Protein AF-U7QUJ4-F1 (afdb_monomer)

Mean predicted aligned error: 11.02 Å

Solvent-accessible surface area (backbone atoms only — not comparable to full-atom values): 14788 Å² total; per-residue (Å²): 94,52,35,84,33,35,42,65,56,39,59,76,45,66,86,58,93,42,78,38,66,44,46,57,60,35,59,54,56,61,32,62,53,84,36,44,67,87,41,72,64,38,70,74,34,48,72,62,36,55,54,44,52,60,44,52,38,59,47,95,48,72,67,54,54,54,48,53,60,74,56,66,56,82,55,20,32,36,79,68,55,48,66,30,36,39,39,70,45,58,57,42,63,70,65,63,57,75,74,48,97,67,53,73,70,53,48,56,53,43,53,59,39,53,68,32,47,34,76,40,58,40,51,63,74,78,43,83,91,52,32,62,39,46,54,50,26,50,50,23,52,48,55,52,58,68,71,47,50,73,69,52,41,47,70,59,55,24,84,40,42,76,47,91,80,50,77,68,77,31,73,77,55,60,41,63,66,62,54,50,50,51,53,52,53,52,49,27,36,57,64,38,72,88,53,90,39,76,60,60,49,36,48,50,53,34,50,54,50,45,60,76,46,40,93,81,37,58,65,38,54,50,55,23,51,51,31,52,55,54,51,32,64,52,55,55,64,68,48,56,69,39,62,74,36,73,69,36,41,59,61,49,46,49,45,60,68,76,50,80,75,87,127

Structure (mmCIF, N/CA/C/O backbone):
data_AF-U7QUJ4-F1
#
_entry.id   AF-U7QUJ4-F1
#
loop_
_atom_site.group_PDB
_atom_site.id
_atom_site.type_symbol
_atom_site.label_atom_id
_atom_site.label_alt_id
_atom_site.label_comp_id
_atom_site.label_asym_id
_atom_site.label_entity_id
_atom_site.label_seq_id
_atom_site.pdbx_PDB_ins_code
_atom_site.Cartn_x
_atom_site.Cartn_y
_atom_site.Cartn_z
_atom_site.occupancy
_atom_site.B_iso_or_equiv
_atom_site.auth_seq_id
_atom_site.auth_comp_id
_atom_site.auth_asym_id
_atom_site.auth_atom_id
_atom_site.pdbx_PDB_model_num
ATOM 1 N N . MET A 1 1 ? 0.009 3.008 12.648 1.00 74.81 1 MET A N 1
ATOM 2 C CA . MET A 1 1 ? -0.427 2.847 14.056 1.00 74.81 1 MET A CA 1
ATOM 3 C C . MET A 1 1 ? 0.208 1.582 14.621 1.00 74.81 1 MET A C 1
ATOM 5 O O . MET A 1 1 ? 0.229 0.611 13.872 1.00 74.81 1 MET A O 1
ATOM 9 N N . PRO A 1 2 ? 0.735 1.586 15.861 1.00 80.50 2 PRO A N 1
ATOM 10 C CA . PRO A 1 2 ? 1.214 0.370 16.523 1.00 80.50 2 PRO A CA 1
ATOM 11 C C . PRO A 1 2 ? 0.063 -0.593 16.851 1.00 80.50 2 PRO A C 1
ATOM 13 O O . PRO A 1 2 ? -1.104 -0.194 16.858 1.00 80.50 2 PRO A O 1
ATOM 16 N N . ARG A 1 3 ? 0.373 -1.861 17.131 1.00 79.44 3 ARG A N 1
ATOM 17 C CA . ARG A 1 3 ? -0.609 -2.801 17.690 1.00 79.44 3 ARG A CA 1
ATOM 18 C C . ARG A 1 3 ? -1.021 -2.311 19.082 1.00 79.44 3 ARG A C 1
ATOM 20 O O . ARG A 1 3 ? -0.210 -1.817 19.854 1.00 79.44 3 ARG A O 1
ATOM 27 N N . THR A 1 4 ? -2.299 -2.397 19.403 1.00 85.19 4 THR A N 1
ATOM 28 C CA . THR A 1 4 ? -2.817 -1.925 20.706 1.00 85.19 4 THR A CA 1
ATOM 29 C C . THR A 1 4 ? -3.883 -2.848 21.272 1.00 85.19 4 THR A C 1
ATOM 31 O O . THR A 1 4 ? -4.375 -2.615 22.368 1.00 85.19 4 THR A O 1
ATOM 34 N N . LEU A 1 5 ? -4.244 -3.889 20.524 1.00 85.75 5 LEU A N 1
ATOM 35 C CA . LEU A 1 5 ? -5.375 -4.751 20.814 1.00 85.75 5 LEU A CA 1
ATOM 36 C C . LEU A 1 5 ? -4.874 -6.175 20.934 1.00 85.75 5 LEU A C 1
ATOM 38 O O . LEU A 1 5 ? -4.102 -6.620 20.086 1.00 85.75 5 LEU A O 1
ATOM 42 N N . THR A 1 6 ? -5.330 -6.892 21.948 1.00 85.88 6 THR A N 1
ATOM 43 C CA . THR A 1 6 ? -5.131 -8.335 22.029 1.00 85.88 6 THR A CA 1
ATOM 44 C C . THR A 1 6 ? -6.118 -9.062 21.112 1.00 85.88 6 THR A C 1
ATOM 46 O O . THR A 1 6 ? -7.039 -8.463 20.544 1.00 85.88 6 THR A O 1
ATOM 49 N N . ARG A 1 7 ? -5.936 -10.373 20.941 1.00 80.75 7 ARG A N 1
ATOM 50 C CA . ARG A 1 7 ? -6.818 -11.205 20.114 1.00 80.75 7 ARG A CA 1
ATOM 51 C C . ARG A 1 7 ? -8.290 -11.089 20.517 1.00 80.75 7 ARG A C 1
ATOM 53 O O . ARG A 1 7 ? -9.118 -10.908 19.625 1.00 80.75 7 ARG A O 1
ATOM 60 N N . SER A 1 8 ? -8.610 -11.175 21.808 1.00 87.50 8 SER A N 1
ATOM 61 C CA . SER A 1 8 ? -9.989 -11.031 22.295 1.00 87.50 8 SER A CA 1
ATOM 62 C C . SER A 1 8 ? -10.576 -9.656 21.955 1.00 87.50 8 SER A C 1
ATOM 64 O O . SER A 1 8 ? -11.659 -9.577 21.378 1.00 87.50 8 SER A O 1
ATOM 66 N N . ALA A 1 9 ? -9.817 -8.577 22.165 1.00 89.50 9 ALA A N 1
ATOM 67 C CA . ALA A 1 9 ? -10.244 -7.224 21.815 1.00 89.50 9 ALA A CA 1
ATOM 68 C C . ALA A 1 9 ? -10.508 -7.063 20.306 1.00 89.50 9 ALA A C 1
ATOM 70 O O . ALA A 1 9 ? -11.490 -6.446 19.901 1.00 89.50 9 ALA A O 1
ATOM 71 N N . VAL A 1 10 ? -9.674 -7.655 19.442 1.00 84.69 10 VAL A N 1
ATOM 72 C CA . VAL A 1 10 ? -9.930 -7.662 17.990 1.00 84.69 10 VAL A CA 1
ATOM 73 C C . VAL A 1 10 ? -11.227 -8.404 17.648 1.00 84.69 10 VAL A C 1
ATOM 75 O O . VAL A 1 10 ? -11.955 -7.964 16.759 1.00 84.69 10 VAL A O 1
ATOM 78 N N . GLN A 1 11 ? -11.540 -9.504 18.340 1.00 84.69 11 GLN A N 1
ATOM 79 C CA . GLN A 1 11 ? -12.782 -10.256 18.123 1.00 84.69 11 GLN A CA 1
ATOM 80 C C . GLN A 1 11 ? -14.020 -9.444 18.517 1.00 84.69 11 GLN A C 1
ATOM 82 O O . GLN A 1 11 ? -14.994 -9.423 17.761 1.00 84.69 11 GLN A O 1
ATOM 87 N N . GLU A 1 12 ? -13.972 -8.731 19.642 1.00 93.00 12 GLU A N 1
ATOM 88 C CA . GLU A 1 12 ? -15.059 -7.845 20.080 1.00 93.00 12 GLU A CA 1
ATOM 89 C C . GLU A 1 12 ? -15.331 -6.715 19.076 1.00 93.00 12 GLU A C 1
ATOM 91 O O . GLU A 1 12 ? -16.478 -6.321 18.863 1.00 93.00 12 GLU A O 1
ATOM 96 N N . LEU A 1 13 ? -14.287 -6.237 18.395 1.00 88.25 13 LEU A N 1
ATOM 97 C CA . LEU A 1 13 ? -14.383 -5.164 17.405 1.00 88.25 13 LEU A CA 1
ATOM 98 C C . LEU A 1 13 ? -14.723 -5.656 15.990 1.00 88.25 13 LEU A C 1
ATOM 100 O O . LEU A 1 13 ? -14.887 -4.829 15.101 1.00 88.25 13 LEU A O 1
ATOM 104 N N . SER A 1 14 ? -14.891 -6.965 15.770 1.00 83.31 14 SER A N 1
ATOM 105 C CA . SER A 1 14 ? -15.050 -7.570 14.431 1.00 83.31 14 SER A CA 1
ATOM 106 C C . SER A 1 14 ? -16.204 -7.015 13.584 1.00 83.31 14 SER A C 1
ATOM 108 O O . SER A 1 14 ? -16.167 -7.113 12.358 1.00 83.31 14 SER A O 1
ATOM 110 N N . SER A 1 15 ? -17.218 -6.418 14.215 1.00 88.44 15 SER A N 1
ATOM 111 C CA . SER A 1 15 ? -18.343 -5.769 13.527 1.00 88.44 15 SER A CA 1
ATOM 112 C C . SER A 1 15 ? -18.041 -4.345 13.037 1.00 88.44 15 SER A C 1
ATOM 114 O O . SER A 1 15 ? -18.794 -3.799 12.230 1.00 88.44 15 SER A O 1
ATOM 116 N N . ILE A 1 16 ? -16.952 -3.730 13.504 1.00 87.94 16 ILE A N 1
ATOM 117 C CA . ILE A 1 16 ? -16.582 -2.355 13.175 1.00 87.94 16 ILE A CA 1
ATOM 118 C C . ILE A 1 16 ? -15.760 -2.343 11.889 1.00 87.94 16 ILE A C 1
ATOM 120 O O . ILE A 1 16 ? -14.660 -2.889 11.814 1.00 87.94 16 ILE A O 1
ATOM 124 N N . ILE A 1 17 ? -16.255 -1.630 10.879 1.00 82.81 17 ILE A N 1
ATOM 125 C CA . ILE A 1 17 ? -15.485 -1.373 9.664 1.00 82.81 17 ILE A CA 1
ATOM 126 C C . ILE A 1 17 ? -14.390 -0.361 9.998 1.00 82.81 17 ILE A C 1
ATOM 128 O O . ILE A 1 17 ? -14.653 0.815 10.241 1.00 82.81 17 ILE A O 1
ATOM 132 N N . HIS A 1 18 ? -13.148 -0.830 9.999 1.00 82.19 18 HIS A N 1
ATOM 133 C CA . HIS A 1 18 ? -11.972 -0.015 10.262 1.00 82.19 18 HIS A CA 1
ATOM 134 C C . HIS A 1 18 ? -10.952 -0.212 9.143 1.00 82.19 18 HIS A C 1
ATOM 136 O O . HIS A 1 18 ? -10.632 -1.346 8.785 1.00 82.19 18 HIS A O 1
ATOM 142 N N . TYR A 1 19 ? -10.422 0.891 8.622 1.00 82.19 19 TYR A N 1
ATOM 143 C CA . TYR A 1 19 ? -9.294 0.901 7.698 1.00 82.19 19 TYR A CA 1
ATOM 144 C C . TYR A 1 19 ? -8.102 1.551 8.392 1.00 82.19 19 TYR A C 1
ATOM 146 O O . TYR A 1 19 ? -8.197 2.672 8.888 1.00 82.19 19 TYR A O 1
ATOM 154 N N . ARG A 1 20 ? -6.974 0.843 8.427 1.00 82.12 20 ARG A N 1
ATOM 155 C CA . ARG A 1 20 ? -5.730 1.315 9.035 1.00 82.12 20 ARG A CA 1
ATOM 156 C C . ARG A 1 20 ? -4.701 1.607 7.958 1.00 82.12 20 ARG A C 1
ATOM 158 O O . ARG A 1 20 ? -4.439 0.771 7.096 1.00 82.12 20 ARG A O 1
ATOM 165 N N . HIS A 1 21 ? -4.082 2.776 8.034 1.00 83.56 21 HIS A N 1
ATOM 166 C CA . HIS A 1 21 ? -3.082 3.178 7.056 1.00 83.56 21 HIS A CA 1
ATOM 167 C C . HIS A 1 21 ? -1.678 2.736 7.491 1.00 83.56 21 HIS A C 1
ATOM 169 O O . HIS A 1 21 ? -1.306 2.831 8.667 1.00 83.56 21 HIS A O 1
ATOM 175 N N . VAL A 1 22 ? -0.900 2.254 6.527 1.00 78.75 22 VAL A N 1
ATOM 176 C CA . VAL A 1 22 ? 0.523 1.919 6.648 1.00 78.75 22 VAL A CA 1
ATOM 177 C C . VAL A 1 22 ? 1.267 2.731 5.596 1.00 78.75 22 VAL A C 1
ATOM 179 O O . VAL A 1 22 ? 0.876 2.724 4.430 1.00 78.75 22 VAL A O 1
ATOM 182 N N . ASN A 1 23 ? 2.301 3.465 6.005 1.00 81.75 23 ASN A N 1
ATOM 183 C CA . ASN A 1 23 ? 3.065 4.327 5.109 1.00 81.75 23 ASN A CA 1
ATOM 184 C C . ASN A 1 23 ? 4.434 3.717 4.819 1.00 81.75 23 ASN A C 1
ATOM 186 O O . ASN A 1 23 ? 5.292 3.741 5.698 1.00 81.75 23 ASN A O 1
ATOM 190 N N . GLU A 1 24 ? 4.638 3.238 3.590 1.00 81.94 24 GLU A N 1
ATOM 191 C CA . GLU A 1 24 ? 5.901 2.639 3.142 1.00 81.94 24 GLU A CA 1
ATOM 192 C C . GLU A 1 24 ? 6.451 1.642 4.189 1.00 81.94 24 GLU A C 1
ATOM 194 O O . GLU A 1 24 ? 5.699 0.863 4.776 1.00 81.94 24 GLU A O 1
ATOM 199 N N . ASP A 1 25 ? 7.751 1.711 4.472 1.00 70.62 25 ASP A N 1
ATOM 200 C CA . ASP A 1 25 ? 8.444 0.886 5.461 1.00 70.62 25 ASP A CA 1
ATOM 201 C C . ASP A 1 25 ? 8.416 1.472 6.891 1.00 70.62 25 ASP A C 1
ATOM 203 O O . ASP A 1 25 ? 9.382 1.313 7.643 1.00 70.62 25 ASP A O 1
ATOM 207 N N . ASP A 1 26 ? 7.343 2.181 7.286 1.00 69.56 26 ASP A N 1
ATOM 208 C CA . ASP A 1 26 ? 7.165 2.647 8.675 1.00 69.56 26 ASP A CA 1
ATOM 209 C C . ASP A 1 26 ? 7.248 1.442 9.641 1.00 69.56 26 ASP A C 1
ATOM 211 O O . ASP A 1 26 ? 6.448 0.505 9.530 1.00 69.56 26 ASP A O 1
ATOM 215 N N . PRO A 1 27 ? 8.196 1.426 10.601 1.00 66.75 27 PRO A N 1
ATOM 216 C CA . PRO A 1 27 ? 8.325 0.328 11.554 1.00 66.75 27 PRO A CA 1
ATOM 217 C C . PRO A 1 27 ? 7.240 0.326 12.633 1.00 66.75 27 PRO A C 1
ATOM 219 O O . PRO A 1 27 ? 7.042 -0.703 13.277 1.00 66.75 27 PRO A O 1
ATOM 222 N N . VAL A 1 28 ? 6.537 1.438 12.869 1.00 74.00 28 VAL A N 1
ATOM 223 C CA . VAL A 1 28 ? 5.609 1.576 14.002 1.00 74.00 28 VAL A CA 1
ATOM 224 C C . VAL A 1 28 ? 4.469 0.550 13.981 1.00 74.00 28 VAL A C 1
ATOM 226 O O . VAL A 1 28 ? 4.185 -0.026 15.028 1.00 74.00 28 VAL A O 1
ATOM 229 N N . PRO A 1 29 ? 3.843 0.210 12.838 1.00 72.88 29 PRO A N 1
ATOM 230 C CA . PRO A 1 29 ? 2.902 -0.907 12.767 1.00 72.88 29 PRO A CA 1
ATOM 231 C C . PRO A 1 29 ? 3.483 -2.273 13.149 1.00 72.88 29 PRO A C 1
ATOM 233 O O . PRO A 1 29 ? 2.723 -3.202 13.400 1.00 72.88 29 PRO A O 1
ATOM 236 N N . SER A 1 30 ? 4.802 -2.434 13.209 1.00 66.94 30 SER A N 1
ATOM 237 C CA . SER A 1 30 ? 5.422 -3.703 13.600 1.00 66.94 30 SER A CA 1
ATOM 238 C C . SER A 1 30 ? 5.547 -3.877 15.114 1.00 66.94 30 SER A C 1
ATOM 240 O O . SER A 1 30 ? 5.884 -4.982 15.543 1.00 66.94 30 SER A O 1
ATOM 242 N N . VAL A 1 31 ? 5.239 -2.846 15.910 1.00 64.94 31 VAL A N 1
ATOM 243 C CA . VAL A 1 31 ? 5.338 -2.875 17.376 1.00 64.94 31 VAL A CA 1
ATOM 244 C C . VAL A 1 31 ? 3.983 -2.639 18.057 1.00 64.94 31 VAL A C 1
ATOM 246 O O . VAL A 1 31 ? 3.140 -1.953 17.479 1.00 64.94 31 VAL A O 1
ATOM 249 N N . PRO A 1 32 ? 3.757 -3.176 19.272 1.00 68.88 32 PRO A N 1
ATOM 250 C CA . PRO A 1 32 ? 4.445 -4.331 19.839 1.00 68.88 32 PRO A CA 1
ATOM 251 C C . PRO A 1 32 ? 4.414 -5.529 18.882 1.00 68.88 32 PRO A C 1
ATOM 253 O O . PRO A 1 32 ? 3.637 -5.566 17.920 1.00 68.88 32 PRO A O 1
ATOM 256 N N . PHE A 1 33 ? 5.316 -6.483 19.111 1.00 67.94 33 PHE A N 1
ATOM 257 C CA . PHE A 1 33 ? 5.401 -7.699 18.307 1.00 67.94 33 PHE A CA 1
ATOM 258 C C . PHE A 1 33 ? 4.082 -8.475 18.362 1.00 67.94 33 PHE A C 1
ATOM 260 O O . PHE A 1 33 ? 3.308 -8.336 19.305 1.00 67.94 33 PHE A O 1
ATOM 267 N N . GLU A 1 34 ? 3.828 -9.307 17.354 1.00 67.81 34 GLU A N 1
ATOM 268 C CA . GLU A 1 34 ? 2.637 -10.163 17.287 1.00 67.81 34 GLU A CA 1
ATOM 269 C C . GLU A 1 34 ? 2.730 -11.337 18.275 1.00 67.81 34 GLU A C 1
ATOM 271 O O . GLU A 1 34 ? 2.920 -12.496 17.905 1.00 67.81 34 GLU A O 1
ATOM 276 N N . LYS A 1 35 ? 2.718 -11.004 19.564 1.00 69.31 35 LYS A N 1
ATOM 277 C CA . LYS A 1 35 ? 2.916 -11.888 20.713 1.00 69.31 35 LYS A CA 1
ATOM 278 C C . LYS A 1 35 ? 2.174 -11.323 21.912 1.00 69.31 35 LYS A C 1
ATOM 280 O O . LYS A 1 35 ? 1.772 -10.165 21.904 1.00 69.31 35 LYS A O 1
ATOM 285 N N . ASP A 1 36 ? 2.014 -12.141 22.940 1.00 74.25 36 ASP A N 1
ATOM 286 C CA . ASP A 1 36 ? 1.610 -11.657 24.254 1.00 74.25 36 ASP A CA 1
ATOM 287 C C . ASP A 1 36 ? 2.802 -10.934 24.883 1.00 74.25 36 ASP A C 1
ATOM 289 O O . ASP A 1 36 ? 3.830 -11.551 25.180 1.00 74.25 36 ASP A O 1
ATOM 293 N N . MET A 1 37 ? 2.668 -9.619 25.013 1.00 70.88 37 MET A N 1
ATOM 294 C CA . MET A 1 37 ? 3.665 -8.742 25.621 1.00 70.88 37 MET A CA 1
ATOM 295 C C . MET A 1 37 ? 3.323 -8.396 27.076 1.00 70.88 37 MET A C 1
ATOM 297 O O . MET A 1 37 ? 4.120 -7.723 27.720 1.00 70.88 37 MET A O 1
ATOM 301 N N . ASP A 1 38 ? 2.197 -8.887 27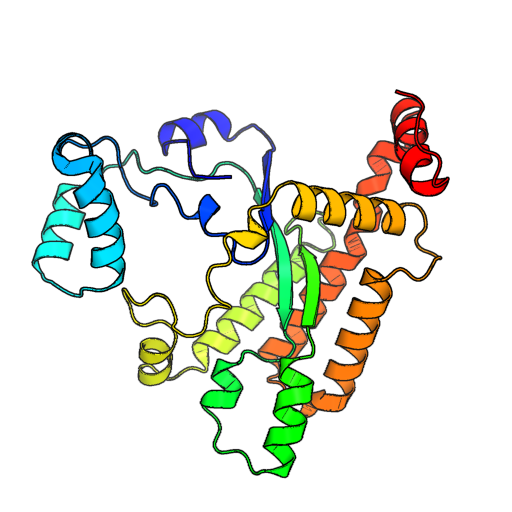.605 1.00 74.81 38 ASP A N 1
ATOM 302 C CA . ASP A 1 38 ? 1.724 -8.635 28.975 1.00 74.81 38 ASP A CA 1
ATOM 303 C C . ASP A 1 38 ? 2.071 -9.796 29.925 1.00 74.81 38 ASP A C 1
ATOM 305 O O . ASP A 1 38 ? 1.582 -9.889 31.054 1.00 74.81 38 ASP A O 1
ATOM 309 N N . ASN A 1 39 ? 2.953 -10.696 29.491 1.00 68.50 39 ASN A N 1
ATOM 310 C CA . ASN A 1 39 ? 3.437 -11.808 30.297 1.00 68.50 39 ASN A CA 1
ATOM 311 C C . ASN A 1 39 ? 4.569 -11.398 31.263 1.00 68.50 39 ASN A C 1
ATOM 313 O O . ASN A 1 39 ? 5.229 -10.363 31.127 1.00 68.50 39 ASN A O 1
ATOM 317 N N . SER A 1 40 ? 4.852 -12.264 32.242 1.00 65.50 40 SER A N 1
ATOM 318 C CA . SER A 1 40 ? 5.862 -12.016 33.280 1.00 65.50 40 SER A CA 1
ATOM 319 C C . SER A 1 40 ? 7.268 -11.729 32.737 1.00 65.50 40 SER A C 1
ATOM 321 O O . SER A 1 40 ? 8.025 -11.014 33.388 1.00 65.50 40 SER A O 1
ATOM 323 N N . PHE A 1 41 ? 7.630 -12.251 31.559 1.00 62.78 41 PHE A N 1
ATOM 324 C CA . PHE A 1 41 ? 8.939 -12.005 30.953 1.00 62.78 41 PHE A CA 1
ATOM 325 C C . PHE A 1 41 ? 9.086 -10.537 30.526 1.00 62.78 41 PHE A C 1
ATOM 327 O O . PHE A 1 41 ? 10.066 -9.894 30.896 1.00 62.78 41 PHE A O 1
ATOM 334 N N . PHE A 1 42 ? 8.099 -9.974 29.824 1.00 62.62 42 PHE A N 1
ATOM 335 C CA . PHE A 1 42 ? 8.131 -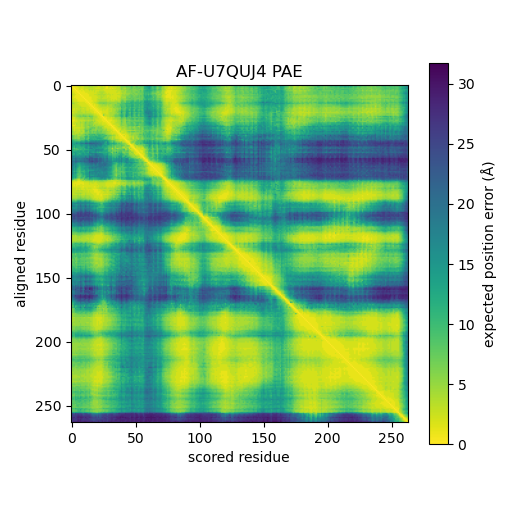8.565 29.405 1.00 62.62 42 PHE A CA 1
ATOM 336 C C . PHE A 1 42 ? 7.842 -7.587 30.546 1.00 62.62 42 PHE A C 1
ATOM 338 O O . PHE A 1 42 ? 8.406 -6.490 30.561 1.00 62.62 42 PHE A O 1
ATOM 345 N N . ASN A 1 43 ? 7.051 -8.002 31.538 1.00 64.81 43 ASN A N 1
ATOM 346 C CA . ASN A 1 43 ? 6.805 -7.207 32.742 1.00 64.81 43 ASN A CA 1
ATOM 347 C C . ASN A 1 43 ? 8.068 -7.029 33.601 1.00 64.81 43 ASN A C 1
ATOM 349 O O . ASN A 1 43 ? 8.250 -5.976 34.202 1.00 64.81 43 ASN A O 1
ATOM 353 N N . TYR A 1 44 ? 8.949 -8.034 33.664 1.00 55.84 44 TYR A N 1
ATOM 354 C CA . TYR A 1 44 ? 10.134 -7.992 34.533 1.00 55.84 44 TYR A CA 1
ATOM 355 C C . TYR A 1 44 ? 11.402 -7.493 33.825 1.00 55.84 44 TYR A C 1
ATOM 357 O O . TYR A 1 44 ? 12.305 -6.958 34.463 1.00 55.84 44 TYR A O 1
ATOM 365 N N . TRP A 1 45 ? 11.477 -7.656 32.503 1.00 50.59 45 TRP A N 1
ATOM 366 C CA . TRP A 1 45 ? 12.682 -7.374 31.722 1.00 50.59 45 TRP A CA 1
ATOM 367 C C . TRP A 1 45 ? 12.473 -6.288 30.673 1.00 50.59 45 TRP A C 1
ATOM 369 O O . TRP A 1 45 ? 13.201 -6.278 29.697 1.00 50.59 45 TRP A O 1
ATOM 379 N N . THR A 1 46 ? 11.510 -5.376 30.834 1.00 54.69 46 THR A N 1
ATOM 380 C CA . THR A 1 46 ? 10.935 -4.560 29.746 1.00 54.69 46 THR A CA 1
ATOM 381 C C . THR A 1 46 ? 11.941 -4.054 28.694 1.00 54.69 46 THR A C 1
ATOM 383 O O . THR A 1 46 ? 11.786 -4.463 27.546 1.00 54.69 46 THR A O 1
ATOM 386 N N . PRO A 1 47 ? 13.024 -3.304 29.001 1.00 54.62 47 PRO A N 1
ATOM 387 C CA . PRO A 1 47 ? 13.987 -2.884 27.970 1.00 54.62 47 PRO A CA 1
ATOM 388 C C . PRO A 1 47 ? 14.704 -4.073 27.306 1.00 54.62 47 PRO A C 1
ATOM 390 O O . PRO A 1 47 ? 14.704 -4.210 26.085 1.00 54.62 47 PRO A O 1
ATOM 393 N N . ALA A 1 48 ? 15.210 -5.002 28.120 1.00 52.38 48 ALA A N 1
ATOM 394 C CA . ALA A 1 48 ? 15.889 -6.211 27.663 1.00 52.38 48 ALA A CA 1
ATOM 395 C C . ALA A 1 48 ? 14.952 -7.193 26.938 1.00 52.38 48 ALA A C 1
ATOM 397 O O . ALA A 1 48 ? 15.411 -7.964 26.110 1.00 52.38 48 ALA A O 1
ATOM 398 N N . GLY A 1 49 ? 13.650 -7.180 27.221 1.00 54.50 49 GLY A N 1
ATOM 399 C CA . GLY A 1 49 ? 12.632 -8.003 26.578 1.00 54.50 49 GLY A CA 1
ATOM 400 C C . GLY A 1 49 ? 12.346 -7.525 25.158 1.00 54.50 49 GLY A C 1
ATOM 401 O O . GLY A 1 49 ? 12.256 -8.349 24.248 1.00 54.50 49 GLY A O 1
ATOM 402 N N . TYR A 1 50 ? 12.280 -6.205 24.950 1.00 57.69 50 TYR A N 1
ATOM 403 C CA . TYR A 1 50 ? 12.219 -5.609 23.613 1.00 57.69 50 TYR A CA 1
ATOM 404 C C . TYR A 1 50 ? 13.518 -5.855 22.832 1.00 57.69 50 TYR A C 1
ATOM 406 O O . TYR A 1 50 ? 13.451 -6.353 21.708 1.00 57.69 50 TYR A O 1
ATOM 414 N N . ASP A 1 51 ? 14.687 -5.621 23.440 1.00 54.16 51 ASP A N 1
ATOM 415 C CA . ASP A 1 51 ? 15.992 -5.925 22.828 1.00 54.16 51 ASP A CA 1
ATOM 416 C C . ASP A 1 51 ? 16.136 -7.420 22.496 1.00 54.16 51 ASP A C 1
ATOM 418 O O . ASP A 1 51 ? 16.670 -7.797 21.454 1.00 54.16 51 ASP A O 1
ATOM 422 N N . TRP A 1 52 ? 15.598 -8.295 23.344 1.00 56.16 52 TRP A N 1
ATOM 423 C CA . TRP A 1 52 ? 15.577 -9.742 23.147 1.00 56.16 52 TRP A CA 1
ATOM 424 C C . TRP A 1 52 ? 14.634 -10.179 22.028 1.00 56.16 52 TRP A C 1
ATOM 426 O O . TRP A 1 52 ? 14.960 -11.107 21.297 1.00 56.16 52 TRP A O 1
ATOM 436 N N . GLU A 1 53 ? 13.482 -9.538 21.837 1.00 54.53 53 GLU A N 1
ATOM 437 C CA . GLU A 1 53 ? 12.625 -9.792 20.673 1.00 54.53 53 GLU A CA 1
ATOM 438 C C . GLU A 1 53 ? 13.275 -9.318 19.366 1.00 54.53 53 GLU A C 1
ATOM 440 O O . GLU A 1 53 ? 13.233 -10.039 18.365 1.00 54.53 53 GLU A O 1
ATOM 445 N N . ILE A 1 54 ? 13.983 -8.185 19.400 1.00 55.62 54 ILE A N 1
ATOM 446 C CA . ILE A 1 54 ? 14.865 -7.750 18.306 1.00 55.62 54 ILE A CA 1
ATOM 447 C C . ILE A 1 54 ? 15.987 -8.783 18.080 1.00 55.62 54 ILE A C 1
ATOM 449 O O . ILE A 1 54 ? 16.329 -9.075 16.938 1.00 55.62 54 ILE A O 1
ATOM 453 N N . MET A 1 55 ? 16.510 -9.417 19.136 1.00 48.78 55 MET A N 1
ATOM 454 C CA . MET A 1 55 ? 17.518 -10.482 19.044 1.00 48.78 55 MET A CA 1
ATOM 455 C C . MET A 1 55 ? 16.945 -11.839 18.571 1.00 48.78 55 MET A C 1
ATOM 457 O O . MET A 1 55 ? 17.630 -12.625 17.915 1.00 48.78 55 MET A O 1
ATOM 461 N N . LYS A 1 56 ? 15.673 -12.146 18.857 1.00 51.75 56 LYS A N 1
ATOM 462 C CA . LYS A 1 56 ? 14.968 -13.338 18.340 1.00 51.75 56 LYS A CA 1
ATOM 463 C C . LYS A 1 56 ? 14.724 -13.242 16.845 1.00 51.75 56 LYS A C 1
ATOM 465 O O . LYS A 1 56 ? 14.682 -14.279 16.197 1.00 51.75 56 LYS A O 1
ATOM 470 N N . LEU A 1 57 ? 14.601 -12.023 16.324 1.00 48.00 57 LEU A N 1
ATOM 471 C CA . LEU A 1 57 ? 14.664 -11.698 14.904 1.00 48.00 57 LEU A CA 1
ATOM 472 C C . LEU A 1 57 ? 16.061 -11.912 14.299 1.00 48.00 57 LEU A C 1
ATOM 474 O O . LEU A 1 57 ? 16.188 -11.610 13.125 1.00 48.00 57 LEU A O 1
ATOM 478 N N . VAL A 1 58 ? 17.072 -12.402 15.044 1.00 40.34 58 VAL A N 1
ATOM 479 C CA . VAL A 1 58 ? 18.439 -12.717 14.560 1.00 40.34 58 VAL A CA 1
ATOM 480 C C . VAL A 1 58 ? 19.020 -14.084 14.985 1.00 40.34 58 VAL A C 1
ATOM 482 O O . VAL A 1 58 ? 20.136 -14.407 14.578 1.00 40.34 58 VAL A O 1
ATOM 485 N N . SER A 1 59 ? 18.320 -14.925 15.770 1.00 41.16 59 SER A N 1
ATOM 486 C CA . SER A 1 59 ? 18.944 -16.113 16.403 1.00 41.16 59 SER A CA 1
ATOM 487 C C . SER A 1 59 ? 18.146 -17.433 16.296 1.00 41.16 59 SER A C 1
ATOM 489 O O . SER A 1 59 ? 17.054 -17.533 16.863 1.00 41.16 59 SER A O 1
ATOM 491 N N . PRO A 1 60 ? 18.701 -18.503 15.677 1.00 46.34 60 PRO A N 1
ATOM 492 C CA . PRO A 1 60 ? 18.048 -19.811 15.517 1.00 46.34 60 PRO A CA 1
ATOM 493 C C . PRO A 1 60 ? 18.250 -20.768 16.717 1.00 46.34 60 PRO A C 1
ATOM 495 O O . PRO A 1 60 ? 18.343 -21.984 16.551 1.00 46.34 60 PRO A O 1
ATOM 498 N N . SER A 1 61 ? 18.348 -20.253 17.947 1.00 53.88 61 SER A N 1
ATOM 499 C CA . SER A 1 61 ? 18.684 -21.072 19.125 1.00 53.88 61 SER A CA 1
ATOM 500 C C . SER A 1 61 ? 17.518 -21.973 19.603 1.00 53.88 61 SER A C 1
ATOM 502 O O . SER A 1 61 ? 16.378 -21.510 19.686 1.00 53.88 61 SER A O 1
ATOM 504 N N . PRO A 1 62 ? 17.767 -23.235 20.020 1.00 54.09 62 PRO A N 1
ATOM 505 C CA . PRO A 1 62 ? 16.773 -24.109 20.664 1.00 54.09 62 PRO A CA 1
ATOM 506 C C . PRO A 1 62 ? 16.094 -23.481 21.892 1.00 54.09 62 PRO A C 1
ATOM 508 O O . PRO A 1 62 ? 14.918 -23.730 22.158 1.00 54.09 62 PRO A O 1
ATOM 511 N N . ILE A 1 63 ? 16.808 -22.596 22.591 1.00 55.03 63 ILE A N 1
ATOM 512 C CA . ILE A 1 63 ? 16.302 -21.828 23.736 1.00 55.03 63 ILE A CA 1
ATOM 513 C C . ILE A 1 63 ? 15.171 -20.882 23.293 1.00 55.03 63 ILE A C 1
ATOM 515 O O . ILE A 1 63 ? 14.176 -20.721 23.997 1.00 55.03 63 ILE A O 1
ATOM 519 N N . VAL A 1 64 ? 15.261 -20.316 22.084 1.00 56.38 64 VAL A N 1
ATOM 520 C CA . VAL A 1 64 ? 14.223 -19.447 21.506 1.00 56.38 64 VAL A CA 1
ATOM 521 C C . VAL A 1 64 ? 12.945 -20.234 21.213 1.00 56.38 64 VAL A C 1
ATOM 523 O O . VAL A 1 64 ? 11.854 -19.716 21.448 1.00 56.38 64 VAL A O 1
ATOM 526 N N . LYS A 1 65 ? 13.051 -21.487 20.746 1.00 57.16 65 LYS A N 1
ATOM 527 C CA . LYS A 1 65 ? 11.883 -22.363 20.534 1.00 57.16 65 LYS A CA 1
ATOM 528 C C . LYS A 1 65 ? 11.195 -22.720 21.855 1.00 57.16 65 LYS A C 1
ATOM 530 O O . LYS A 1 65 ? 9.975 -22.606 21.936 1.00 57.16 65 LYS A O 1
ATOM 535 N N . ALA A 1 66 ? 11.966 -23.065 22.886 1.00 56.75 66 ALA A N 1
ATOM 536 C CA . ALA A 1 66 ? 11.435 -23.376 24.213 1.00 56.75 66 ALA A CA 1
ATOM 537 C C . ALA A 1 66 ? 10.722 -22.168 24.850 1.00 56.75 66 ALA A C 1
ATOM 539 O O . ALA A 1 66 ? 9.625 -22.307 25.381 1.00 56.75 66 ALA A O 1
ATOM 540 N N . ILE A 1 67 ? 11.287 -20.962 24.720 1.00 57.78 67 ILE A N 1
ATOM 541 C CA . ILE A 1 67 ? 10.648 -19.732 25.213 1.00 57.78 67 ILE A CA 1
ATOM 542 C C . ILE A 1 67 ? 9.400 -19.390 24.390 1.00 57.78 67 ILE A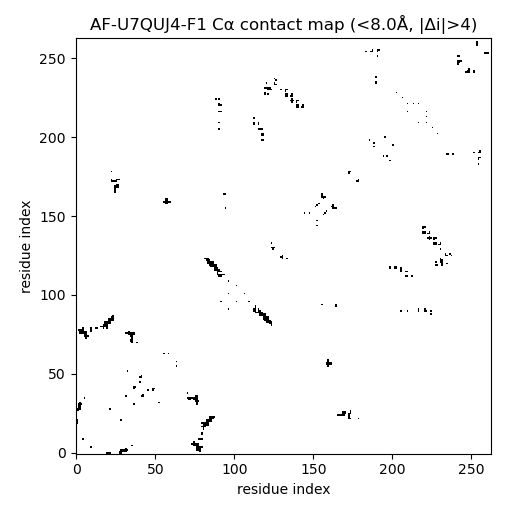 C 1
ATOM 544 O O . ILE A 1 67 ? 8.386 -19.046 24.980 1.00 57.78 67 ILE A O 1
ATOM 548 N N . LYS A 1 68 ? 9.425 -19.523 23.051 1.00 60.53 68 LYS A N 1
ATOM 549 C CA . LYS A 1 68 ? 8.230 -19.318 22.203 1.00 60.53 68 LYS A CA 1
ATOM 550 C C . LYS A 1 68 ? 7.072 -20.231 22.618 1.00 60.53 68 LYS A C 1
ATOM 552 O O . LYS A 1 68 ? 5.932 -19.787 22.599 1.00 60.53 68 LYS A O 1
ATOM 557 N N . GLN A 1 69 ? 7.365 -21.479 22.983 1.00 62.91 69 GLN A N 1
ATOM 558 C CA . GLN A 1 69 ? 6.367 -22.419 23.498 1.00 62.91 69 GLN A CA 1
ATOM 559 C C . GLN A 1 69 ? 5.896 -22.039 24.908 1.00 62.91 69 GLN A C 1
ATOM 561 O O . GLN A 1 69 ? 4.702 -22.086 25.176 1.00 62.91 69 GLN A O 1
ATOM 566 N N . ALA A 1 70 ? 6.805 -21.611 25.788 1.00 57.56 70 ALA A N 1
ATOM 567 C CA . ALA A 1 70 ? 6.470 -21.193 27.150 1.00 57.56 70 ALA A CA 1
ATOM 568 C C . ALA A 1 70 ? 5.676 -19.873 27.213 1.00 57.56 70 ALA A C 1
ATOM 570 O O . ALA A 1 70 ? 4.929 -19.656 28.160 1.00 57.56 70 ALA A O 1
ATOM 571 N N . THR A 1 71 ? 5.812 -19.002 26.207 1.00 58.41 71 THR A N 1
ATOM 572 C CA . THR A 1 71 ? 5.052 -17.747 26.064 1.00 58.41 71 THR A CA 1
ATOM 573 C C . THR A 1 71 ? 3.953 -17.847 25.003 1.00 58.41 71 THR A C 1
ATOM 575 O O . THR A 1 71 ? 3.518 -16.824 24.471 1.00 58.41 71 THR A O 1
ATOM 578 N N . ALA A 1 72 ? 3.546 -19.062 24.622 1.00 62.44 72 ALA A N 1
ATOM 579 C CA . ALA A 1 72 ? 2.470 -19.284 23.664 1.00 62.44 72 ALA A CA 1
ATOM 580 C C . ALA A 1 72 ? 1.124 -18.956 24.324 1.00 62.44 72 ALA A C 1
ATOM 582 O O . ALA A 1 72 ? 0.438 -19.821 24.860 1.00 62.44 72 ALA A O 1
ATOM 583 N N . SER A 1 73 ? 0.773 -17.677 24.317 1.00 70.44 73 SER A N 1
ATOM 584 C CA . SER A 1 73 ? -0.501 -17.168 24.812 1.00 70.44 73 SER A CA 1
ATOM 585 C C . SER A 1 73 ? -1.474 -16.949 23.658 1.00 70.44 73 SER A C 1
ATOM 587 O O . SER A 1 73 ? -1.071 -16.710 22.515 1.00 70.44 73 SER A O 1
ATOM 589 N N . GLN A 1 74 ? -2.770 -17.053 23.950 1.00 69.44 74 GLN A N 1
ATOM 590 C CA . GLN A 1 74 ? -3.819 -16.743 22.978 1.00 69.44 74 GLN A CA 1
ATOM 591 C C . GLN A 1 74 ? -4.051 -15.230 22.845 1.00 69.44 74 GLN A C 1
ATOM 593 O O . GLN A 1 74 ? -4.451 -14.782 21.768 1.00 69.44 74 GLN A O 1
ATOM 598 N N . GLU A 1 75 ? -3.694 -14.444 23.866 1.00 85.25 75 GLU A N 1
ATOM 599 C CA . GLU A 1 75 ? -3.836 -12.983 23.906 1.00 85.25 75 GLU A CA 1
ATOM 600 C C . GLU A 1 75 ? -2.621 -12.278 23.290 1.00 85.25 75 GLU A C 1
ATOM 602 O O . GLU A 1 75 ? -1.903 -11.512 23.924 1.00 85.25 75 GLU A O 1
ATOM 607 N N . ILE A 1 76 ? -2.369 -12.560 22.012 1.00 79.56 76 ILE A N 1
ATOM 608 C CA . ILE A 1 76 ? -1.332 -11.864 21.245 1.00 79.56 76 ILE A CA 1
ATOM 609 C C . ILE A 1 76 ? -1.806 -10.476 20.808 1.00 79.56 76 ILE A C 1
ATOM 611 O O . ILE A 1 76 ? -2.977 -10.302 20.463 1.00 79.56 76 ILE A O 1
ATOM 615 N N . TYR A 1 77 ? -0.891 -9.507 20.760 1.00 78.00 77 TYR A N 1
ATOM 616 C CA . TYR A 1 77 ? -1.170 -8.193 20.187 1.00 78.00 77 TYR A CA 1
ATOM 617 C C . TYR A 1 77 ? -1.364 -8.295 18.670 1.00 78.00 77 TYR A C 1
ATOM 619 O O . TYR A 1 77 ? -0.522 -8.842 17.957 1.00 78.00 77 TYR A O 1
ATOM 627 N N . LEU A 1 78 ? -2.456 -7.725 18.167 1.00 74.38 78 LEU A N 1
ATOM 628 C CA . LEU A 1 78 ? -2.884 -7.729 16.772 1.00 74.38 78 LEU A CA 1
ATOM 629 C C . LEU A 1 78 ? -3.267 -6.319 16.302 1.00 74.38 78 LEU A C 1
ATOM 631 O O . LEU A 1 78 ? -3.443 -5.380 17.082 1.00 74.38 78 LEU A O 1
ATOM 635 N N . HIS A 1 79 ? -3.405 -6.184 14.985 1.00 79.25 79 HIS A N 1
ATOM 636 C CA . HIS A 1 79 ? -4.076 -5.041 14.375 1.00 79.25 79 HIS A CA 1
ATOM 637 C C . HIS A 1 79 ? -5.549 -5.362 14.140 1.00 79.25 79 HIS A C 1
ATOM 639 O O . HIS A 1 79 ? -5.869 -6.445 13.658 1.00 79.25 79 HIS A O 1
ATOM 645 N N . HIS A 1 80 ? -6.422 -4.389 14.388 1.00 82.75 80 HIS A N 1
ATOM 646 C CA . HIS A 1 80 ? -7.808 -4.421 13.928 1.00 82.75 80 HIS A CA 1
ATOM 647 C C . HIS A 1 80 ? -7.958 -3.627 12.623 1.00 82.75 80 HIS A C 1
ATOM 649 O O . HIS A 1 80 ? -7.334 -2.576 12.459 1.00 82.75 80 HIS A O 1
ATOM 655 N N . GLY A 1 81 ? -8.839 -4.079 11.733 1.00 76.12 81 GLY A N 1
ATOM 656 C CA . GLY A 1 81 ? -9.177 -3.381 10.496 1.00 76.12 81 GLY A CA 1
ATOM 657 C C . GLY A 1 81 ? -8.305 -3.734 9.289 1.00 76.12 81 GLY A C 1
ATOM 658 O O . GLY A 1 81 ? -7.203 -4.282 9.399 1.00 76.12 81 GLY A O 1
ATOM 659 N N . LYS A 1 82 ? -8.833 -3.395 8.113 1.00 75.94 82 LYS A N 1
ATOM 660 C CA . LYS A 1 82 ? -8.236 -3.652 6.800 1.00 75.94 82 LYS A CA 1
ATOM 661 C C . LYS A 1 82 ? -7.090 -2.691 6.527 1.00 75.94 82 LYS A C 1
ATOM 663 O O . LYS A 1 82 ? -7.113 -1.542 6.961 1.00 75.94 82 LYS A O 1
ATOM 668 N N . VAL A 1 83 ? -6.077 -3.156 5.805 1.00 76.06 83 VAL A N 1
ATOM 669 C CA . VAL A 1 83 ? -4.890 -2.346 5.509 1.00 76.06 83 VAL A CA 1
ATOM 670 C C . VAL A 1 83 ? -5.142 -1.454 4.311 1.00 76.06 83 VAL A C 1
ATOM 672 O O . VAL A 1 83 ? -5.554 -1.928 3.263 1.00 76.06 83 VAL A O 1
ATOM 675 N N . VAL A 1 84 ? -4.802 -0.185 4.460 1.00 82.75 84 VAL A N 1
ATOM 676 C CA . VAL A 1 84 ? -4.555 0.745 3.364 1.00 82.75 84 VAL A CA 1
ATOM 677 C C . VAL A 1 84 ? -3.056 0.997 3.332 1.00 82.75 84 VAL A C 1
ATOM 679 O O . VAL A 1 84 ? -2.473 1.372 4.351 1.00 82.75 84 VAL A O 1
ATOM 682 N N . HIS A 1 85 ? -2.412 0.773 2.194 1.00 82.75 85 HIS A N 1
ATOM 683 C CA . HIS A 1 85 ? -0.959 0.855 2.093 1.00 82.75 85 HIS A CA 1
ATOM 684 C C . HIS A 1 85 ? -0.543 1.985 1.155 1.00 82.75 85 HIS A C 1
ATOM 686 O O . HIS A 1 85 ? -0.888 1.978 -0.022 1.00 82.75 85 HIS A O 1
ATOM 692 N N . PHE A 1 86 ? 0.238 2.938 1.664 1.00 88.25 86 PHE A N 1
ATOM 693 C CA . PHE A 1 86 ? 0.930 3.923 0.835 1.00 88.25 86 PHE A CA 1
ATOM 694 C C . PHE A 1 86 ? 2.248 3.315 0.376 1.00 88.25 86 PHE A C 1
ATOM 696 O O . PHE A 1 86 ? 3.292 3.509 0.998 1.00 88.25 86 PHE A O 1
ATOM 703 N N . LEU A 1 87 ? 2.162 2.498 -0.666 1.00 84.69 87 LEU A N 1
ATOM 704 C CA . LEU A 1 87 ? 3.271 1.712 -1.172 1.00 84.69 87 LEU A CA 1
ATOM 705 C C . LEU A 1 87 ? 4.178 2.583 -2.041 1.00 84.69 87 LEU A C 1
ATO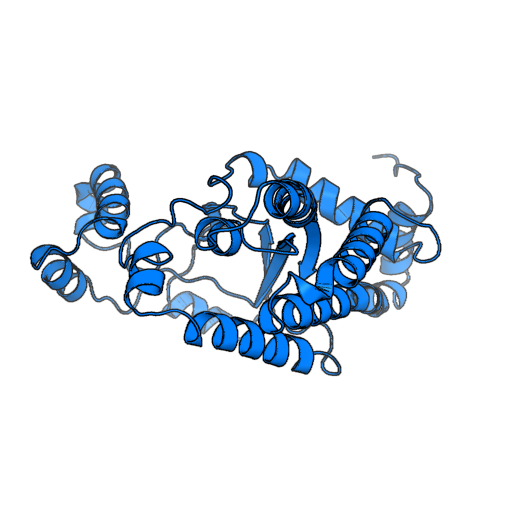M 707 O O . LEU A 1 87 ? 3.723 3.179 -3.013 1.00 84.69 87 LEU A O 1
ATOM 711 N N . LYS A 1 88 ? 5.482 2.579 -1.768 1.00 89.12 88 LYS A N 1
ATOM 712 C CA . LYS A 1 88 ? 6.490 2.994 -2.747 1.00 89.12 88 LYS A CA 1
ATOM 713 C C . LYS A 1 88 ? 6.793 1.798 -3.653 1.00 89.12 88 LYS A C 1
ATOM 715 O O . LYS A 1 88 ? 7.567 0.913 -3.299 1.00 89.12 88 LYS A O 1
ATOM 720 N N . ALA A 1 89 ? 6.123 1.728 -4.797 1.00 87.56 89 ALA A N 1
ATOM 721 C CA . ALA A 1 89 ? 6.329 0.668 -5.771 1.00 87.56 89 ALA A CA 1
ATOM 722 C C . ALA A 1 89 ? 7.650 0.890 -6.516 1.00 87.56 89 ALA A C 1
ATOM 724 O O . ALA A 1 89 ? 7.960 2.010 -6.918 1.00 87.56 89 ALA A O 1
ATOM 725 N N . SER A 1 90 ? 8.400 -0.190 -6.728 1.00 85.88 90 SER A N 1
ATOM 726 C CA . SER A 1 90 ? 9.596 -0.206 -7.573 1.00 85.88 90 SER A CA 1
ATOM 727 C C . SER A 1 90 ? 9.387 -1.130 -8.769 1.00 85.88 90 SER A C 1
ATOM 729 O O . SER A 1 90 ? 8.770 -2.197 -8.644 1.00 85.88 90 SER A O 1
ATOM 731 N N . ALA A 1 91 ? 9.903 -0.721 -9.929 1.00 82.94 91 ALA A N 1
ATOM 732 C CA . ALA A 1 91 ? 9.859 -1.504 -11.159 1.00 82.94 91 ALA A CA 1
ATOM 733 C C . ALA A 1 91 ? 10.712 -2.775 -11.062 1.00 82.94 91 ALA A C 1
ATOM 735 O O . ALA A 1 91 ? 10.403 -3.768 -11.718 1.00 82.94 91 ALA A O 1
ATOM 736 N N . CYS A 1 92 ? 11.748 -2.766 -10.220 1.00 74.69 92 CYS A N 1
ATOM 737 C CA . CYS A 1 92 ? 12.584 -3.925 -9.952 1.00 74.69 92 CYS A CA 1
ATOM 738 C C . CYS A 1 92 ? 13.107 -3.899 -8.505 1.00 74.69 92 CYS A C 1
ATOM 740 O O . CYS A 1 92 ? 13.662 -2.888 -8.074 1.00 74.69 92 CYS A O 1
ATOM 742 N N . PRO A 1 93 ? 12.962 -4.987 -7.734 1.00 65.75 93 PRO A N 1
ATOM 743 C CA . PRO A 1 93 ? 13.590 -5.108 -6.429 1.00 65.75 93 PRO A CA 1
ATOM 744 C C . PRO A 1 93 ? 15.117 -5.101 -6.556 1.00 65.75 93 PRO A C 1
ATOM 746 O O . PRO A 1 93 ? 15.673 -5.843 -7.365 1.00 65.75 93 PRO A O 1
ATOM 749 N N . GLU A 1 94 ? 15.799 -4.338 -5.699 1.00 64.00 94 GLU A N 1
ATOM 750 C CA . GLU A 1 94 ? 17.270 -4.251 -5.666 1.00 64.00 94 GLU A CA 1
ATOM 751 C C . GLU A 1 94 ? 17.951 -5.619 -5.610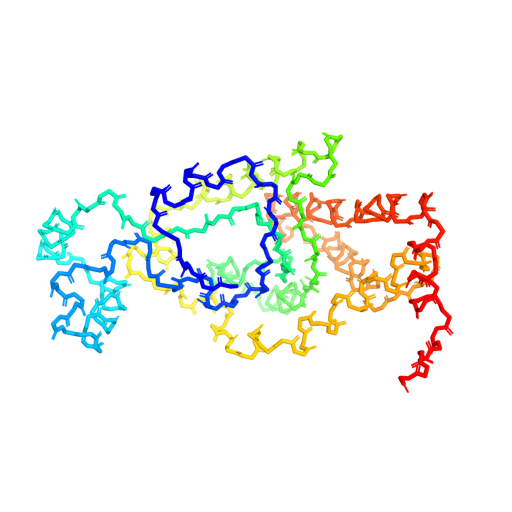 1.00 64.00 94 GLU A C 1
ATOM 753 O O . GLU A 1 94 ? 18.964 -5.856 -6.270 1.00 64.00 94 GLU A O 1
ATOM 758 N N . TRP A 1 95 ? 17.360 -6.550 -4.864 1.00 59.47 95 TRP A N 1
ATOM 759 C CA . TRP A 1 95 ? 17.916 -7.883 -4.701 1.00 59.47 95 TRP A CA 1
ATOM 760 C C . TRP A 1 95 ? 17.947 -8.701 -5.992 1.00 59.47 95 TRP A C 1
ATOM 762 O O . TRP A 1 95 ? 18.856 -9.512 -6.167 1.00 59.47 95 TRP A O 1
ATOM 772 N N . LEU A 1 96 ? 16.991 -8.488 -6.899 1.00 62.12 96 LEU A N 1
ATOM 773 C CA . LEU A 1 96 ? 16.935 -9.214 -8.164 1.00 62.12 96 LEU A CA 1
ATOM 774 C C . LEU A 1 96 ? 18.107 -8.804 -9.061 1.00 62.12 96 LEU A C 1
ATOM 776 O O . LEU A 1 96 ? 18.729 -9.640 -9.711 1.00 62.12 96 LEU A O 1
ATOM 780 N N . ILE A 1 97 ? 18.456 -7.518 -9.029 1.00 62.25 97 ILE A N 1
ATOM 781 C CA . ILE A 1 97 ? 19.615 -6.990 -9.746 1.00 62.25 97 ILE A CA 1
ATOM 782 C C . ILE A 1 97 ? 20.906 -7.463 -9.077 1.00 62.25 97 ILE A C 1
ATOM 784 O O . ILE A 1 97 ? 21.809 -7.936 -9.764 1.00 62.25 97 ILE A O 1
ATOM 788 N N . ALA A 1 98 ? 20.980 -7.425 -7.743 1.00 59.97 98 ALA A N 1
ATOM 789 C CA . ALA A 1 98 ? 22.143 -7.896 -6.990 1.00 59.97 98 ALA A CA 1
ATOM 790 C C . ALA A 1 98 ? 22.422 -9.404 -7.155 1.00 59.97 98 ALA A C 1
ATOM 792 O O . ALA A 1 98 ? 23.564 -9.837 -7.004 1.00 59.97 98 ALA A O 1
ATOM 793 N N . ALA A 1 99 ? 21.400 -10.211 -7.457 1.00 53.75 99 ALA A N 1
ATOM 794 C CA . ALA A 1 99 ? 21.541 -11.638 -7.752 1.00 53.75 99 ALA A CA 1
ATOM 795 C C . ALA A 1 99 ? 22.016 -11.923 -9.191 1.00 53.75 99 ALA A C 1
ATOM 797 O O . ALA A 1 99 ? 22.429 -13.041 -9.494 1.00 53.75 99 ALA A O 1
ATOM 798 N N . SER A 1 100 ? 21.982 -10.928 -10.082 1.00 55.44 100 SER A N 1
ATOM 799 C CA . SER A 1 100 ? 22.250 -11.105 -11.510 1.00 55.44 100 SER A CA 1
ATOM 800 C C . SER A 1 100 ? 23.672 -10.669 -11.910 1.00 55.44 100 SER A C 1
ATOM 802 O O . SER A 1 100 ? 24.121 -9.567 -11.603 1.00 55.44 100 SER A O 1
ATOM 804 N N . ASN A 1 101 ? 24.403 -11.528 -12.635 1.00 53.81 101 ASN A N 1
ATOM 805 C CA . ASN A 1 101 ? 25.737 -11.224 -13.184 1.00 53.81 101 ASN A CA 1
ATOM 806 C C . ASN A 1 101 ? 25.626 -10.393 -14.478 1.00 53.81 101 ASN A C 1
ATOM 808 O O . ASN A 1 101 ? 25.919 -10.890 -15.567 1.00 53.81 101 ASN A O 1
ATOM 812 N N . VAL A 1 102 ? 25.151 -9.147 -14.392 1.00 57.47 102 VAL A N 1
ATOM 813 C CA . VAL A 1 102 ? 24.877 -8.324 -15.589 1.00 57.47 102 VAL A CA 1
ATOM 814 C C . VAL A 1 102 ? 26.058 -7.444 -16.014 1.00 57.47 102 VAL A C 1
ATOM 816 O O . VAL A 1 102 ? 26.828 -6.946 -15.193 1.00 57.47 102 VAL A O 1
ATOM 819 N N . SER A 1 103 ? 26.201 -7.249 -17.330 1.00 58.69 103 SER A N 1
ATOM 820 C CA . SER A 1 103 ? 27.255 -6.439 -17.963 1.00 58.69 103 SER A CA 1
ATOM 821 C C . SER A 1 103 ? 27.159 -4.944 -17.612 1.00 58.69 103 SER A C 1
ATOM 823 O O . SER A 1 103 ? 26.118 -4.472 -17.174 1.00 58.69 103 SER A O 1
ATOM 825 N N . LEU A 1 104 ? 28.221 -4.157 -17.844 1.00 51.53 104 LEU A N 1
ATOM 826 C CA . LEU A 1 104 ? 28.268 -2.715 -17.523 1.00 51.53 104 LEU A CA 1
ATOM 827 C C . LEU A 1 104 ? 27.116 -1.899 -18.152 1.00 51.53 104 LEU A C 1
ATOM 829 O O . LEU A 1 104 ? 26.535 -1.049 -17.489 1.00 51.53 104 LEU A O 1
ATOM 833 N N . ILE A 1 105 ? 26.758 -2.180 -19.410 1.00 53.41 105 ILE A N 1
ATOM 834 C CA . ILE A 1 105 ? 25.629 -1.521 -20.094 1.00 53.41 105 ILE A CA 1
ATOM 835 C C . ILE A 1 105 ? 24.315 -1.878 -19.397 1.00 53.41 105 ILE A C 1
ATOM 837 O O . ILE A 1 105 ? 23.488 -1.012 -19.132 1.00 53.41 105 ILE A O 1
ATOM 841 N N . ALA A 1 106 ? 24.158 -3.144 -19.021 1.00 61.91 106 ALA A N 1
ATOM 842 C CA . ALA A 1 106 ? 22.994 -3.582 -18.277 1.00 61.91 106 ALA A CA 1
ATOM 843 C C . ALA A 1 106 ? 22.978 -3.066 -16.827 1.00 61.91 106 ALA A C 1
ATOM 845 O O . ALA A 1 106 ? 21.901 -2.915 -16.268 1.00 61.91 106 ALA A O 1
ATOM 846 N N . ARG A 1 107 ? 24.135 -2.731 -16.234 1.00 63.16 107 ARG A N 1
ATOM 847 C CA . ARG A 1 107 ? 24.226 -2.051 -14.930 1.00 63.16 107 ARG A CA 1
ATOM 848 C C . ARG A 1 107 ? 23.732 -0.604 -14.990 1.00 63.16 107 ARG A C 1
ATOM 850 O O . ARG A 1 107 ? 23.062 -0.180 -14.059 1.00 63.16 107 ARG A O 1
ATOM 857 N N . LEU A 1 108 ? 24.024 0.129 -16.067 1.00 60.22 108 LEU A N 1
ATOM 858 C CA . LEU A 1 108 ? 23.485 1.482 -16.267 1.00 60.22 108 LEU A CA 1
ATOM 859 C C . LEU A 1 108 ? 21.962 1.440 -16.444 1.00 60.22 108 LEU A C 1
ATOM 861 O O . LEU A 1 108 ? 21.242 2.154 -15.754 1.00 60.22 108 LEU A O 1
ATOM 865 N N . SER A 1 109 ? 21.461 0.526 -17.282 1.00 66.75 109 SER A N 1
ATOM 866 C CA . SER A 1 109 ? 20.015 0.300 -17.403 1.00 66.75 109 SER A CA 1
ATOM 867 C C . SER A 1 109 ? 19.393 -0.195 -16.092 1.00 66.75 109 SER A C 1
ATOM 869 O O . SER A 1 109 ? 18.256 0.145 -15.788 1.00 66.75 109 SER A O 1
ATOM 871 N N . ALA A 1 110 ? 20.124 -0.962 -15.280 1.00 69.56 110 ALA A N 1
ATOM 872 C CA . ALA A 1 110 ? 19.658 -1.397 -13.969 1.00 69.56 110 ALA A CA 1
ATOM 873 C C . ALA A 1 110 ? 19.469 -0.223 -13.000 1.00 69.56 110 ALA A C 1
ATOM 875 O O . ALA A 1 110 ? 18.467 -0.197 -12.301 1.00 69.56 110 ALA A O 1
ATOM 876 N N . GLU A 1 111 ? 20.362 0.768 -12.975 1.00 74.06 111 GLU A N 1
ATOM 877 C CA . GLU A 1 111 ? 20.204 1.960 -12.125 1.00 74.06 111 GLU A CA 1
ATOM 878 C C . GLU A 1 111 ? 18.966 2.789 -12.517 1.00 74.06 111 GLU A C 1
ATOM 880 O O . GLU A 1 111 ? 18.196 3.231 -11.657 1.00 74.06 111 GLU A O 1
ATOM 885 N N . GLU A 1 112 ? 18.703 2.922 -13.818 1.00 77.62 112 GLU A N 1
ATOM 886 C CA . GLU A 1 112 ? 17.484 3.562 -14.331 1.00 77.62 112 GLU A CA 1
ATOM 887 C C . GLU A 1 112 ? 16.214 2.790 -13.942 1.00 77.62 112 GLU A C 1
ATOM 889 O O . GLU A 1 112 ? 15.196 3.394 -13.605 1.00 77.62 112 GLU A O 1
ATOM 894 N N . ILE A 1 113 ? 16.271 1.455 -13.944 1.00 76.69 113 ILE A N 1
ATOM 895 C CA . ILE A 1 113 ? 15.157 0.596 -13.525 1.00 76.69 113 ILE A CA 1
ATOM 896 C C . ILE A 1 113 ? 14.961 0.640 -11.999 1.00 76.69 113 ILE A C 1
ATOM 898 O O . ILE A 1 113 ? 13.820 0.672 -11.545 1.00 76.69 113 ILE A O 1
ATOM 902 N N . LEU A 1 114 ? 16.033 0.667 -11.199 1.00 76.12 114 LEU A N 1
ATOM 903 C CA . LEU A 1 114 ? 15.964 0.729 -9.729 1.00 76.12 114 LEU A CA 1
ATOM 904 C C . LEU A 1 114 ? 15.422 2.064 -9.232 1.00 76.12 114 LEU A C 1
ATOM 906 O O . LEU A 1 114 ? 14.641 2.107 -8.285 1.00 76.12 114 LEU A O 1
ATOM 910 N N . SER A 1 115 ? 15.816 3.154 -9.887 1.00 83.00 115 SER A N 1
ATOM 911 C CA . SER A 1 115 ? 15.296 4.488 -9.584 1.00 83.00 115 SER A CA 1
ATOM 912 C C . SER A 1 115 ? 13.867 4.697 -10.094 1.00 83.00 115 SER A C 1
ATOM 914 O O . SER A 1 115 ? 13.201 5.649 -9.674 1.00 83.00 115 SER A O 1
ATOM 916 N N . ASN A 1 116 ? 13.358 3.804 -10.954 1.00 89.06 116 ASN A N 1
ATOM 917 C CA . ASN A 1 116 ? 11.982 3.844 -11.425 1.00 89.06 116 ASN A CA 1
ATOM 918 C C . ASN A 1 116 ? 11.016 3.401 -10.318 1.00 89.06 116 ASN A C 1
ATOM 920 O O . ASN A 1 116 ? 10.668 2.225 -10.187 1.00 89.06 116 ASN A O 1
ATOM 924 N N . THR A 1 117 ? 10.580 4.375 -9.523 1.00 92.19 117 THR A N 1
ATOM 925 C CA . THR A 1 117 ? 9.658 4.178 -8.407 1.00 92.19 117 THR A CA 1
ATOM 926 C C . THR A 1 117 ? 8.483 5.144 -8.489 1.00 92.19 117 THR A C 1
ATOM 928 O O . THR A 1 117 ? 8.584 6.227 -9.066 1.00 92.19 117 THR A O 1
ATOM 931 N N . THR A 1 118 ? 7.356 4.761 -7.899 1.00 94.31 118 THR A N 1
ATOM 932 C CA . THR A 1 118 ? 6.203 5.649 -7.719 1.00 94.31 118 THR A CA 1
ATOM 933 C C . THR A 1 118 ? 5.483 5.330 -6.417 1.00 94.31 118 THR A C 1
ATOM 935 O O . THR A 1 118 ? 5.599 4.223 -5.891 1.00 94.31 118 THR A O 1
ATOM 938 N N . LYS A 1 119 ? 4.749 6.302 -5.872 1.00 93.62 119 LYS A N 1
ATOM 939 C CA . LYS A 1 119 ? 3.986 6.126 -4.635 1.00 93.62 119 LYS A CA 1
ATOM 940 C C . LYS A 1 119 ? 2.509 5.910 -4.950 1.00 93.62 119 LYS A C 1
ATOM 942 O O . LYS A 1 119 ? 1.874 6.767 -5.561 1.00 93.62 119 LYS A O 1
ATOM 947 N N . LEU A 1 120 ? 1.982 4.777 -4.503 1.00 91.62 120 LEU A N 1
ATOM 948 C CA . LEU A 1 120 ? 0.624 4.308 -4.750 1.00 91.62 120 LEU A CA 1
ATOM 949 C C . LEU A 1 120 ? -0.169 4.256 -3.449 1.00 91.62 120 LEU A C 1
ATOM 951 O O . LEU A 1 120 ? 0.369 3.929 -2.391 1.00 91.62 120 LEU A O 1
ATOM 955 N N . TYR A 1 121 ? -1.460 4.533 -3.544 1.00 91.50 121 TYR A N 1
ATOM 956 C CA . TYR A 1 121 ? -2.428 4.429 -2.471 1.00 91.50 121 TYR A CA 1
ATOM 957 C C . TYR A 1 121 ? -3.237 3.150 -2.709 1.00 91.50 121 TYR A C 1
ATOM 959 O O . TYR A 1 121 ? -4.122 3.095 -3.548 1.00 91.50 121 TYR A O 1
ATOM 967 N N . LEU A 1 122 ? -2.911 2.075 -1.995 1.00 86.62 122 LEU A N 1
ATOM 968 C CA . LEU A 1 122 ? -3.516 0.765 -2.229 1.00 86.62 122 LEU A CA 1
ATOM 969 C C . LEU A 1 122 ? -4.573 0.455 -1.175 1.00 86.62 122 LEU A C 1
ATOM 971 O O . LEU A 1 122 ? -4.284 0.443 0.024 1.00 86.62 122 LEU A O 1
ATOM 975 N N . ILE A 1 123 ? -5.787 0.162 -1.637 1.00 82.81 123 ILE A N 1
ATOM 976 C CA . ILE A 1 123 ? -6.929 -0.223 -0.808 1.00 82.81 123 ILE A CA 1
ATOM 977 C C . ILE A 1 123 ? -7.447 -1.571 -1.346 1.00 82.81 123 ILE A C 1
ATOM 979 O O . ILE A 1 123 ? -8.026 -1.593 -2.429 1.00 82.81 123 ILE A O 1
ATOM 983 N N . PRO A 1 124 ? -7.238 -2.696 -0.635 1.00 67.25 124 PRO A N 1
ATOM 984 C CA . PRO A 1 124 ? -7.547 -4.043 -1.133 1.00 67.25 124 PRO A CA 1
ATOM 985 C C . PRO A 1 124 ? -9.008 -4.280 -1.529 1.00 67.25 124 PRO A C 1
ATOM 987 O O . PRO A 1 124 ? -9.277 -5.084 -2.410 1.00 67.25 124 PRO A O 1
ATOM 990 N N . GLU A 1 125 ? -9.945 -3.584 -0.885 1.00 69.81 125 GLU A N 1
ATOM 991 C CA . GLU A 1 125 ? -11.388 -3.803 -1.047 1.00 69.81 125 GLU A CA 1
ATOM 992 C C . GLU A 1 125 ? -12.132 -2.481 -1.276 1.00 69.81 125 GLU A C 1
ATOM 994 O O . GLU A 1 125 ? -13.176 -2.228 -0.674 1.00 69.81 125 GLU A O 1
ATOM 999 N N . LEU A 1 126 ? -11.546 -1.578 -2.067 1.00 74.44 126 LEU A N 1
ATOM 1000 C CA . LEU A 1 126 ? -12.203 -0.306 -2.371 1.00 74.44 126 LEU A CA 1
ATOM 1001 C C . LEU A 1 126 ? -13.450 -0.508 -3.232 1.00 74.44 126 LEU A C 1
ATOM 1003 O O . LEU A 1 126 ? -14.485 0.104 -2.981 1.00 74.44 126 LEU A O 1
ATOM 1007 N N . ASP A 1 127 ? -13.332 -1.377 -4.229 1.00 72.56 127 ASP A N 1
ATOM 1008 C CA . ASP A 1 127 ? -14.386 -1.671 -5.181 1.00 72.56 127 ASP A CA 1
ATOM 1009 C C . ASP A 1 127 ? -14.428 -3.179 -5.438 1.00 72.56 127 ASP A C 1
ATOM 1011 O O . ASP A 1 127 ? -13.418 -3.789 -5.798 1.00 72.56 127 ASP A O 1
ATOM 1015 N N . LYS A 1 128 ? -15.613 -3.772 -5.260 1.00 72.44 128 LYS A N 1
ATOM 1016 C CA . LYS A 1 128 ? -15.863 -5.198 -5.500 1.00 72.44 128 LYS A CA 1
ATOM 1017 C C . LYS A 1 128 ? -15.537 -5.605 -6.932 1.00 72.44 128 LYS A C 1
ATOM 1019 O O . LYS A 1 128 ? -15.103 -6.731 -7.150 1.00 72.44 128 LYS A O 1
ATOM 1024 N N . GLU A 1 129 ? -15.710 -4.705 -7.900 1.00 70.69 129 GLU A N 1
ATOM 1025 C CA . GLU A 1 129 ? -15.356 -4.986 -9.293 1.00 70.69 129 GLU A CA 1
ATOM 1026 C C . GLU A 1 129 ? -13.842 -5.165 -9.471 1.00 70.69 129 GLU A C 1
ATOM 1028 O O . GLU A 1 129 ? -13.408 -5.876 -10.374 1.00 70.69 129 GLU A O 1
ATOM 1033 N N . THR A 1 130 ? -13.030 -4.612 -8.565 1.00 67.25 130 THR A N 1
ATOM 1034 C CA . THR A 1 130 ? -11.559 -4.625 -8.641 1.00 67.25 130 THR A CA 1
ATOM 1035 C C . THR A 1 130 ? -10.874 -5.470 -7.569 1.00 67.25 130 THR A C 1
ATOM 1037 O O . THR A 1 130 ? -9.654 -5.613 -7.592 1.00 67.25 130 THR A O 1
ATOM 1040 N N . GLU A 1 131 ? -11.637 -6.120 -6.688 1.00 73.38 131 GLU A N 1
ATOM 1041 C CA . GLU A 1 131 ? -11.119 -7.021 -5.646 1.00 73.38 131 GLU A CA 1
ATOM 1042 C C . GLU A 1 131 ? -10.254 -8.154 -6.238 1.00 73.38 131 GLU A C 1
ATOM 1044 O O . GLU A 1 131 ? -9.229 -8.546 -5.674 1.00 73.38 131 GLU A O 1
ATOM 1049 N N . HIS A 1 132 ? -10.598 -8.616 -7.445 1.00 78.94 132 HIS A N 1
ATOM 1050 C CA . HIS A 1 132 ? -9.820 -9.611 -8.185 1.00 78.94 132 HIS A CA 1
ATOM 1051 C C . HIS A 1 132 ? -8.379 -9.157 -8.496 1.00 78.94 132 HIS A C 1
ATOM 1053 O O . HIS A 1 132 ? -7.482 -9.997 -8.555 1.00 78.94 132 HIS A O 1
ATOM 1059 N N . LEU A 1 133 ? -8.125 -7.849 -8.644 1.00 75.00 133 LEU A N 1
ATOM 1060 C CA . LEU A 1 133 ? -6.783 -7.309 -8.897 1.00 75.00 133 LEU A CA 1
ATOM 1061 C C . LEU A 1 133 ? -5.865 -7.498 -7.691 1.00 75.00 133 LEU A C 1
ATOM 1063 O O . LEU A 1 133 ? -4.668 -7.733 -7.857 1.00 75.00 133 LEU A O 1
ATOM 1067 N N . PHE A 1 134 ? -6.416 -7.428 -6.477 1.00 71.56 134 PHE A N 1
ATOM 1068 C CA . PHE A 1 134 ? -5.650 -7.683 -5.262 1.00 71.56 134 PHE A CA 1
ATOM 1069 C C . PHE A 1 134 ? -5.237 -9.155 -5.173 1.00 71.56 134 PHE A C 1
ATOM 1071 O O . PHE A 1 134 ? -4.067 -9.451 -4.917 1.00 71.56 134 PHE A O 1
ATOM 1078 N N . ALA A 1 135 ? -6.169 -10.072 -5.455 1.00 72.38 135 ALA A N 1
ATOM 1079 C CA . ALA A 1 135 ? -5.877 -11.502 -5.526 1.00 72.38 135 ALA A CA 1
ATOM 1080 C C . ALA A 1 135 ? -4.808 -11.798 -6.591 1.00 72.38 135 ALA A C 1
ATOM 1082 O O . ALA A 1 135 ? -3.799 -12.434 -6.287 1.00 72.38 135 ALA A O 1
ATOM 1083 N N . GLN A 1 136 ? -4.962 -11.239 -7.795 1.00 75.12 136 GLN A N 1
ATOM 1084 C CA . GLN A 1 136 ? -3.999 -11.391 -8.883 1.00 75.12 136 GLN A CA 1
ATOM 1085 C C . GLN A 1 136 ? -2.615 -10.839 -8.511 1.00 75.12 136 GLN A C 1
ATOM 1087 O O . GLN A 1 136 ? -1.604 -11.496 -8.752 1.00 75.12 136 GLN A O 1
ATOM 1092 N N . ALA A 1 137 ? -2.534 -9.663 -7.882 1.00 71.12 137 ALA A N 1
ATOM 1093 C CA . ALA A 1 137 ? -1.264 -9.116 -7.408 1.00 71.12 137 ALA A CA 1
ATOM 1094 C C . ALA A 1 137 ? -0.598 -10.032 -6.365 1.00 71.12 137 ALA A C 1
ATOM 1096 O O . ALA A 1 137 ? 0.622 -10.214 -6.393 1.00 71.12 137 ALA A O 1
ATOM 1097 N N . GLY A 1 138 ? -1.394 -10.634 -5.476 1.00 70.81 138 GLY A N 1
ATOM 1098 C CA . GLY A 1 138 ? -0.942 -11.642 -4.518 1.00 70.81 138 GLY A CA 1
ATOM 1099 C C . GLY A 1 138 ? -0.399 -12.901 -5.196 1.00 70.81 138 GLY A C 1
ATOM 1100 O O . GLY A 1 138 ? 0.689 -13.359 -4.852 1.00 70.81 138 GLY A O 1
ATOM 1101 N N . GLU A 1 139 ? -1.094 -13.422 -6.207 1.00 72.94 139 GLU A N 1
ATOM 1102 C CA . GLU A 1 139 ? -0.632 -14.564 -7.007 1.00 72.94 139 GLU A CA 1
ATOM 1103 C C . GLU A 1 139 ? 0.693 -14.271 -7.714 1.00 72.94 139 GLU A C 1
ATOM 1105 O O . GLU A 1 139 ? 1.613 -15.084 -7.652 1.00 72.94 139 GLU A O 1
ATOM 1110 N N . GLN A 1 140 ? 0.836 -13.093 -8.327 1.00 72.56 140 GLN A N 1
ATOM 1111 C CA . GLN A 1 140 ? 2.092 -12.695 -8.964 1.00 72.56 140 GLN A CA 1
ATOM 1112 C C . GLN A 1 140 ? 3.227 -12.556 -7.941 1.00 72.56 140 GLN A C 1
ATOM 1114 O O . GLN A 1 140 ? 4.357 -12.976 -8.194 1.00 72.56 140 GLN A O 1
ATOM 1119 N N . GLN A 1 141 ? 2.938 -12.005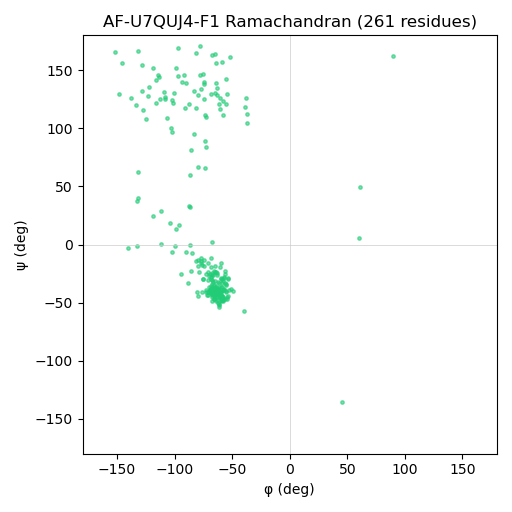 -6.759 1.00 70.00 141 GLN A N 1
ATOM 1120 C CA . GLN A 1 141 ? 3.912 -11.938 -5.674 1.00 70.00 141 GLN A CA 1
ATOM 1121 C C . GLN A 1 141 ? 4.357 -13.339 -5.231 1.00 70.00 141 GLN A C 1
ATOM 1123 O O . GLN A 1 141 ? 5.555 -13.564 -5.062 1.00 70.00 141 GLN A O 1
ATOM 1128 N N . ASN A 1 142 ? 3.422 -14.277 -5.079 1.00 69.50 142 ASN A N 1
ATOM 1129 C CA . ASN A 1 142 ? 3.716 -15.660 -4.704 1.00 69.50 142 ASN A CA 1
ATOM 1130 C C . ASN A 1 142 ? 4.514 -16.385 -5.793 1.00 69.50 142 ASN A C 1
ATOM 1132 O O . ASN A 1 142 ? 5.521 -17.011 -5.486 1.00 69.50 142 ASN A O 1
ATOM 1136 N N . ALA A 1 143 ? 4.153 -16.208 -7.066 1.00 71.56 143 ALA A N 1
ATOM 1137 C CA . ALA A 1 143 ? 4.890 -16.780 -8.190 1.00 71.56 143 ALA A CA 1
ATOM 1138 C C . ALA A 1 143 ? 6.354 -16.309 -8.226 1.00 71.56 143 ALA A C 1
ATOM 1140 O O . ALA A 1 143 ? 7.248 -17.095 -8.536 1.00 71.56 143 ALA A O 1
ATOM 1141 N N . LEU A 1 144 ? 6.623 -15.046 -7.870 1.00 68.06 144 LEU A N 1
ATOM 1142 C CA . LEU A 1 144 ? 7.990 -14.546 -7.711 1.00 68.06 144 LEU A CA 1
ATOM 1143 C C . LEU A 1 144 ? 8.718 -15.246 -6.556 1.00 68.06 144 LEU A C 1
ATOM 1145 O O . LEU A 1 144 ? 9.877 -15.620 -6.705 1.00 68.06 144 LEU A O 1
ATOM 1149 N N . PHE A 1 145 ? 8.050 -15.425 -5.412 1.00 64.81 145 PHE A N 1
ATOM 1150 C CA . PHE A 1 145 ? 8.616 -16.156 -4.277 1.00 64.81 145 PHE A CA 1
ATOM 1151 C C . PHE A 1 145 ? 8.910 -17.618 -4.625 1.00 64.81 145 PHE A C 1
ATOM 1153 O O . PHE A 1 145 ? 9.934 -18.147 -4.200 1.00 64.81 145 PHE A O 1
ATOM 1160 N N . ASP A 1 146 ? 8.058 -18.274 -5.405 1.00 69.38 146 ASP A N 1
ATOM 1161 C CA . ASP A 1 146 ? 8.220 -19.679 -5.783 1.00 69.38 146 ASP A CA 1
ATOM 1162 C C . ASP A 1 146 ? 9.389 -19.914 -6.743 1.00 69.38 146 ASP A C 1
ATOM 1164 O O . ASP A 1 146 ? 9.999 -20.981 -6.707 1.00 69.38 146 ASP A O 1
ATOM 1168 N N . GLN A 1 147 ? 9.760 -18.906 -7.536 1.00 68.06 147 GLN A N 1
ATOM 1169 C CA . GLN A 1 147 ? 10.928 -18.955 -8.423 1.00 68.06 147 GLN A CA 1
ATOM 1170 C C . GLN A 1 147 ? 12.268 -18.907 -7.676 1.00 68.06 147 GLN A C 1
ATOM 1172 O O . GLN A 1 147 ? 13.298 -19.240 -8.257 1.00 68.06 147 GLN A O 1
ATOM 1177 N N . LEU A 1 148 ? 12.273 -18.506 -6.403 1.00 64.38 148 LEU A N 1
ATOM 1178 C CA . LEU A 1 148 ? 13.493 -18.425 -5.608 1.00 64.38 148 LEU A CA 1
ATOM 1179 C C . LEU A 1 148 ? 13.946 -19.808 -5.141 1.00 64.38 148 LEU A C 1
ATOM 1181 O O . LEU A 1 148 ? 13.172 -20.583 -4.566 1.00 64.38 148 LEU A O 1
ATOM 1185 N N . THR A 1 149 ? 15.237 -20.089 -5.298 1.00 70.38 149 THR A N 1
ATOM 1186 C CA . THR A 1 149 ? 15.865 -21.264 -4.687 1.00 70.38 149 THR A CA 1
ATOM 1187 C C . THR A 1 149 ? 15.820 -21.165 -3.157 1.00 70.38 149 THR A C 1
ATOM 1189 O O . THR A 1 149 ? 15.780 -20.061 -2.612 1.00 70.38 149 THR A O 1
ATOM 1192 N N . PRO A 1 150 ? 15.887 -22.289 -2.420 1.00 68.38 150 PRO A N 1
ATOM 1193 C CA . PRO A 1 150 ? 15.993 -22.256 -0.960 1.00 68.38 150 PRO A CA 1
ATOM 1194 C C . PRO A 1 150 ? 17.145 -21.372 -0.461 1.00 68.38 150 PRO A C 1
ATOM 1196 O O . PRO A 1 150 ? 16.966 -20.606 0.474 1.00 68.38 150 PRO A O 1
ATOM 1199 N N . GLN A 1 151 ? 18.294 -21.389 -1.144 1.00 64.62 151 GLN A N 1
ATOM 1200 C CA . GLN A 1 151 ? 19.447 -20.556 -0.795 1.00 64.62 151 GLN A CA 1
ATOM 1201 C C . GLN A 1 151 ? 19.184 -19.055 -1.011 1.00 64.62 151 GLN A C 1
ATOM 1203 O O . GLN A 1 151 ? 19.626 -18.229 -0.213 1.00 64.62 151 GLN A O 1
ATOM 1208 N N . GLU A 1 152 ? 18.470 -18.678 -2.074 1.00 61.16 152 GLU A N 1
ATOM 1209 C CA . GLU A 1 152 ? 18.048 -17.291 -2.296 1.00 61.16 152 GLU A CA 1
ATOM 1210 C C . GLU A 1 152 ? 16.973 -16.873 -1.298 1.00 61.16 152 GLU A C 1
ATOM 1212 O O . GLU A 1 152 ? 17.056 -15.778 -0.753 1.00 61.16 152 GLU A O 1
ATOM 1217 N N . LYS A 1 153 ? 16.012 -17.751 -0.990 1.00 63.28 153 LYS A N 1
ATOM 1218 C CA . LYS A 1 153 ? 15.020 -17.524 0.068 1.00 63.28 153 LYS A CA 1
ATOM 1219 C C . LYS A 1 153 ? 15.706 -17.287 1.410 1.00 63.28 153 LYS A C 1
ATOM 1221 O O . LYS A 1 153 ? 15.403 -16.296 2.059 1.00 63.28 153 LYS A O 1
ATOM 1226 N N . ASP A 1 154 ? 16.695 -18.097 1.767 1.00 60.84 154 ASP A N 1
ATOM 1227 C CA . ASP A 1 154 ? 17.471 -17.940 3.000 1.00 60.84 154 ASP A CA 1
ATOM 1228 C C . ASP A 1 154 ? 18.359 -16.690 2.990 1.00 60.84 154 ASP A C 1
ATOM 1230 O O . ASP A 1 154 ? 18.619 -16.111 4.038 1.00 60.84 154 ASP A O 1
ATOM 1234 N N . LYS A 1 155 ? 18.832 -16.235 1.827 1.00 58.28 155 LYS A N 1
ATOM 1235 C CA . LYS A 1 155 ? 19.615 -14.994 1.710 1.00 58.28 155 LYS A CA 1
ATOM 1236 C C . LYS A 1 155 ? 18.734 -13.743 1.798 1.00 58.28 155 LYS A C 1
ATOM 1238 O O . LYS A 1 155 ? 19.130 -12.755 2.411 1.00 58.28 155 LYS A O 1
ATOM 1243 N N . LEU A 1 156 ? 17.564 -13.772 1.163 1.00 50.62 156 LEU A N 1
ATOM 1244 C CA . LEU A 1 156 ? 16.651 -12.632 1.008 1.00 50.62 156 LEU A CA 1
ATOM 1245 C C . LEU A 1 156 ? 15.665 -12.503 2.169 1.00 50.62 156 LEU A C 1
ATOM 1247 O O . LEU A 1 156 ? 15.290 -11.399 2.556 1.00 50.62 156 LEU A O 1
ATOM 1251 N N . PHE A 1 157 ? 15.267 -13.641 2.722 1.00 53.84 157 PHE A N 1
ATOM 1252 C CA . PHE A 1 157 ? 14.258 -13.802 3.760 1.00 53.84 157 PHE A CA 1
ATOM 1253 C C . PHE A 1 157 ? 14.778 -14.730 4.857 1.00 53.84 157 PHE A C 1
ATOM 1255 O O . PHE A 1 157 ? 14.005 -15.527 5.386 1.00 53.84 157 PHE A O 1
ATOM 1262 N N . ALA A 1 158 ? 16.080 -14.631 5.176 1.00 44.41 158 ALA A N 1
ATOM 1263 C CA . ALA A 1 158 ? 16.710 -15.361 6.272 1.00 44.41 158 ALA A CA 1
ATOM 1264 C C . ALA A 1 158 ? 15.746 -15.405 7.456 1.00 44.41 158 ALA A C 1
ATOM 1266 O O . ALA A 1 158 ? 15.338 -14.354 7.959 1.00 44.41 158 ALA A O 1
ATOM 1267 N N . GLU A 1 159 ? 15.330 -16.603 7.872 1.00 38.12 159 GLU A N 1
ATOM 1268 C CA . GLU A 1 159 ? 14.452 -16.722 9.027 1.00 38.12 159 GLU A CA 1
ATOM 1269 C C . GLU A 1 159 ? 15.151 -16.075 10.214 1.00 38.12 159 GLU A C 1
ATOM 1271 O O . GLU A 1 159 ? 16.262 -16.466 10.584 1.00 38.12 159 GLU A O 1
ATOM 1276 N N . ASN A 1 160 ? 14.489 -15.099 10.835 1.00 37.44 160 ASN A N 1
ATOM 1277 C CA . ASN A 1 160 ? 15.121 -14.282 11.860 1.00 37.44 160 ASN A CA 1
ATOM 1278 C C . ASN A 1 160 ? 16.332 -13.531 11.267 1.00 37.44 160 ASN A C 1
ATOM 1280 O O . ASN A 1 160 ? 17.418 -13.616 11.806 1.00 37.44 160 ASN A O 1
ATOM 1284 N N . LYS A 1 161 ? 16.139 -12.873 10.124 1.00 33.81 161 LYS A N 1
ATOM 1285 C CA . LYS A 1 161 ? 16.894 -11.850 9.379 1.00 33.81 161 LYS A CA 1
ATOM 1286 C C . LYS A 1 161 ? 15.953 -10.684 9.099 1.00 33.81 161 LYS A C 1
ATOM 1288 O O . LYS A 1 161 ? 15.009 -10.896 8.344 1.00 33.81 161 LYS A O 1
ATOM 1293 N N . ASN A 1 162 ? 16.155 -9.465 9.610 1.00 36.47 162 ASN A N 1
ATOM 1294 C CA . ASN A 1 162 ? 15.610 -8.335 8.845 1.00 36.47 162 ASN A CA 1
ATOM 1295 C C . ASN A 1 162 ? 16.351 -8.335 7.496 1.00 36.47 162 ASN A C 1
ATOM 1297 O O . ASN A 1 162 ? 17.581 -8.423 7.519 1.00 36.47 162 ASN A O 1
ATOM 1301 N N . PRO A 1 163 ? 15.657 -8.299 6.344 1.00 37.78 163 PRO A N 1
ATOM 1302 C CA . PRO A 1 163 ? 16.336 -8.252 5.055 1.00 37.78 163 PRO A CA 1
ATOM 1303 C C . PRO A 1 163 ? 17.300 -7.065 5.046 1.00 37.78 163 PRO A C 1
ATOM 1305 O O . PRO A 1 163 ? 16.907 -5.946 5.376 1.00 37.78 163 PRO A O 1
ATOM 1308 N N . GLU A 1 164 ? 18.556 -7.309 4.665 1.00 37.50 164 GLU A N 1
ATOM 1309 C CA . GLU A 1 164 ? 19.577 -6.255 4.538 1.00 37.50 164 GLU A CA 1
ATOM 1310 C C . GLU A 1 164 ? 19.168 -5.187 3.502 1.00 37.50 164 GLU A C 1
ATOM 1312 O O . GLU A 1 164 ? 19.662 -4.065 3.540 1.00 37.50 164 GLU A O 1
ATOM 1317 N N . LEU A 1 165 ? 18.225 -5.547 2.619 1.00 40.41 165 LEU A N 1
ATOM 1318 C CA . LEU A 1 165 ? 17.706 -4.783 1.482 1.00 40.41 165 LEU A CA 1
ATOM 1319 C C . LEU A 1 165 ? 16.243 -4.342 1.663 1.00 40.41 165 LEU A C 1
ATOM 1321 O O . LEU A 1 165 ? 15.502 -4.215 0.689 1.00 40.41 165 LEU A O 1
ATOM 1325 N N . LYS A 1 166 ? 15.777 -4.140 2.900 1.00 41.50 166 LYS A N 1
ATOM 1326 C CA . LYS A 1 166 ? 14.662 -3.202 3.081 1.00 41.50 166 LYS A CA 1
ATOM 1327 C C . LYS A 1 166 ? 15.252 -1.811 2.922 1.00 41.50 166 LYS A C 1
ATOM 1329 O O . LYS A 1 166 ? 16.209 -1.496 3.631 1.00 41.50 166 LYS A O 1
ATOM 1334 N N . ASP A 1 167 ? 14.690 -1.015 2.009 1.00 45.91 167 ASP A N 1
ATOM 1335 C CA . ASP A 1 167 ? 14.834 0.444 2.015 1.00 45.91 167 ASP A CA 1
ATOM 1336 C C . ASP A 1 167 ? 14.824 0.857 3.497 1.00 45.91 167 ASP A C 1
ATOM 1338 O O . ASP A 1 167 ? 13.881 0.525 4.221 1.00 45.91 167 ASP A O 1
ATOM 1342 N N . LYS A 1 168 ? 15.969 1.353 3.992 1.00 48.97 168 LYS A N 1
ATOM 1343 C CA . LYS A 1 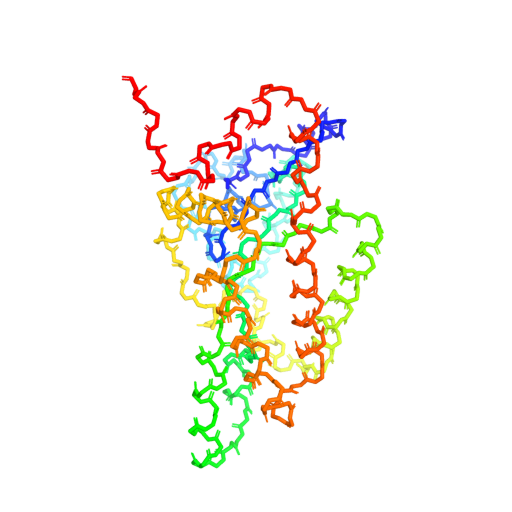168 ? 16.295 1.441 5.429 1.00 48.97 168 LYS A CA 1
ATOM 1344 C C . LYS A 1 168 ? 15.057 1.821 6.231 1.00 48.97 168 LYS A C 1
ATOM 1346 O O . LYS A 1 168 ? 14.480 2.859 5.916 1.00 48.97 168 LYS A O 1
ATOM 1351 N N . LEU A 1 169 ? 14.702 1.039 7.264 1.00 50.84 169 LEU A N 1
ATOM 1352 C CA . LEU A 1 169 ? 13.635 1.378 8.218 1.00 50.84 169 LEU A CA 1
ATOM 1353 C C . LEU A 1 169 ? 13.654 2.885 8.483 1.00 50.84 169 LEU A C 1
ATOM 1355 O O . LEU A 1 169 ? 14.565 3.409 9.130 1.00 50.84 169 LEU A O 1
ATOM 1359 N N . SER A 1 170 ? 12.695 3.593 7.897 1.00 57.78 170 SER A N 1
ATOM 1360 C CA . SER A 1 170 ? 12.770 5.041 7.801 1.00 57.78 170 SER A CA 1
ATOM 1361 C C . SER A 1 170 ? 11.861 5.610 8.869 1.00 57.78 170 SER A C 1
ATOM 1363 O O . SER A 1 170 ? 10.660 5.758 8.672 1.00 57.78 170 SER A O 1
ATOM 1365 N N . ILE A 1 171 ? 12.438 5.975 10.016 1.00 58.25 171 ILE A N 1
ATOM 1366 C CA . ILE A 1 171 ? 11.720 6.736 11.054 1.00 58.25 171 ILE A CA 1
ATOM 1367 C C . ILE A 1 171 ? 11.169 8.047 10.461 1.00 58.25 171 ILE A C 1
ATOM 1369 O O . ILE A 1 171 ? 10.140 8.551 10.901 1.00 58.25 171 ILE A O 1
ATOM 1373 N N . LEU A 1 172 ? 11.789 8.570 9.394 1.00 59.66 172 LEU A N 1
ATOM 1374 C CA . LEU A 1 172 ? 11.282 9.734 8.667 1.00 59.66 172 LEU A CA 1
ATOM 1375 C C . LEU A 1 172 ? 9.927 9.468 7.982 1.00 59.66 172 LEU A C 1
ATOM 1377 O O . LEU A 1 172 ? 9.179 10.411 7.726 1.00 59.66 172 LEU A O 1
ATOM 1381 N N . ASN A 1 173 ? 9.590 8.208 7.695 1.00 59.97 173 ASN A N 1
ATOM 1382 C CA . ASN A 1 173 ? 8.291 7.823 7.140 1.00 59.97 173 ASN A CA 1
ATOM 1383 C C . ASN A 1 173 ? 7.184 7.813 8.203 1.00 59.97 173 ASN A C 1
ATOM 1385 O O . ASN A 1 173 ? 6.007 7.801 7.847 1.00 59.97 173 ASN A O 1
ATOM 1389 N N . HIS A 1 174 ? 7.542 7.901 9.487 1.00 65.38 174 HIS A N 1
ATOM 1390 C CA . HIS A 1 174 ? 6.585 8.009 10.583 1.00 65.38 174 HIS A CA 1
ATOM 1391 C C . HIS A 1 174 ? 6.026 9.433 10.767 1.00 65.38 174 HIS A C 1
ATOM 1393 O O . HIS A 1 174 ? 4.990 9.616 11.406 1.00 65.38 174 HIS A O 1
ATOM 1399 N N . PHE A 1 175 ? 6.681 10.468 10.221 1.00 71.00 175 PHE A N 1
ATOM 1400 C CA . PHE A 1 175 ? 6.235 11.849 10.420 1.00 71.00 175 PHE A CA 1
ATOM 1401 C C . PHE A 1 175 ? 4.821 12.076 9.871 1.00 71.00 175 PHE A C 1
ATOM 1403 O O . PHE A 1 175 ? 4.583 12.036 8.660 1.00 71.00 175 PHE A O 1
ATOM 1410 N N . SER A 1 176 ? 3.897 12.409 10.776 1.00 72.50 176 SER A N 1
ATOM 1411 C CA . SER A 1 176 ? 2.484 12.656 10.469 1.00 72.50 176 SER A CA 1
ATOM 1412 C C . SER A 1 176 ? 2.280 13.762 9.430 1.00 72.50 176 SER A C 1
ATOM 1414 O O . SER A 1 176 ? 1.333 13.694 8.652 1.00 72.50 176 SER A O 1
ATOM 1416 N N . SER A 1 177 ? 3.188 14.740 9.351 1.00 76.06 177 SER A N 1
ATOM 1417 C CA . SER A 1 177 ? 3.141 15.823 8.362 1.00 76.06 177 SER A CA 1
ATOM 1418 C C . SER A 1 177 ? 3.358 15.337 6.926 1.00 76.06 177 SER A C 1
ATOM 1420 O O . SER A 1 177 ? 2.664 15.796 6.021 1.00 76.06 177 SER A O 1
ATOM 1422 N N . ARG A 1 178 ? 4.260 14.372 6.696 1.00 76.19 178 ARG A N 1
ATOM 1423 C CA . ARG A 1 178 ? 4.467 13.766 5.367 1.00 76.19 178 ARG A CA 1
ATOM 1424 C C . ARG A 1 178 ? 3.264 12.931 4.949 1.00 76.19 178 ARG A C 1
ATOM 1426 O O . ARG A 1 178 ? 2.836 12.990 3.801 1.00 76.19 178 ARG A O 1
ATOM 1433 N N . TYR A 1 179 ? 2.710 12.189 5.902 1.00 78.19 179 TYR A N 1
ATOM 1434 C CA . TYR A 1 179 ? 1.492 11.409 5.723 1.00 78.19 179 TYR A CA 1
ATOM 1435 C C . TYR A 1 179 ? 0.288 12.302 5.371 1.00 78.19 179 TYR A C 1
ATOM 1437 O O . TYR A 1 179 ? -0.376 12.073 4.360 1.00 78.19 179 TYR A O 1
ATOM 1445 N N . ALA A 1 180 ? 0.047 13.358 6.152 1.00 85.00 180 ALA A N 1
ATOM 1446 C CA . ALA A 1 180 ? -1.046 14.300 5.919 1.00 85.00 180 ALA A CA 1
ATOM 1447 C C . ALA A 1 180 ? -0.860 15.064 4.601 1.00 85.00 180 ALA A C 1
ATOM 1449 O O . ALA A 1 180 ? -1.815 15.231 3.846 1.00 85.00 180 ALA A O 1
ATOM 1450 N N . GLY A 1 181 ? 0.378 15.462 4.287 1.00 87.06 181 GLY A N 1
ATOM 1451 C CA . GLY A 1 181 ? 0.726 16.089 3.015 1.00 87.06 181 GLY A CA 1
ATOM 1452 C C . GLY A 1 181 ? 0.436 15.188 1.814 1.00 87.06 181 GLY A C 1
ATOM 1453 O O . GLY A 1 181 ? -0.146 15.657 0.838 1.00 87.06 181 GLY A O 1
ATOM 1454 N N . TYR A 1 182 ? 0.768 13.894 1.906 1.00 88.94 182 TYR A N 1
ATOM 1455 C CA . TYR A 1 182 ? 0.455 12.921 0.858 1.00 88.94 182 TYR A CA 1
ATOM 145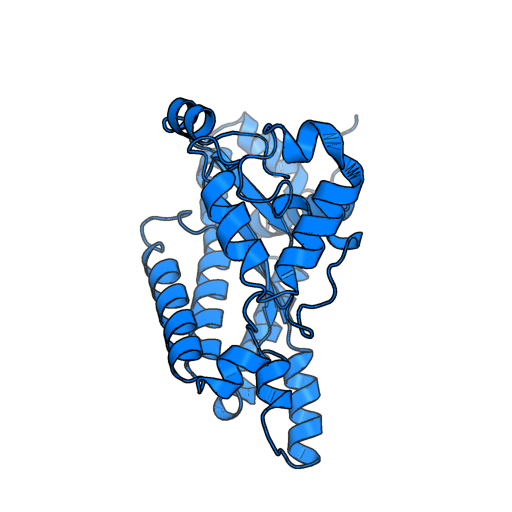6 C C . TYR A 1 182 ? -1.055 12.782 0.649 1.00 88.94 182 TYR A C 1
ATOM 1458 O O . TYR A 1 182 ? -1.523 12.931 -0.474 1.00 88.94 182 TYR A O 1
ATOM 1466 N N . ILE A 1 183 ? -1.831 12.581 1.720 1.00 89.62 183 ILE A N 1
ATOM 1467 C CA . ILE A 1 183 ? -3.296 12.477 1.622 1.00 89.62 183 ILE A CA 1
ATOM 1468 C C . ILE A 1 183 ? -3.901 13.748 1.030 1.00 89.62 183 ILE A C 1
ATOM 1470 O O . ILE A 1 183 ? -4.734 13.658 0.136 1.00 89.62 183 ILE A O 1
ATOM 1474 N N . ASN A 1 184 ? -3.465 14.923 1.485 1.00 90.00 184 ASN A N 1
ATOM 1475 C CA . ASN A 1 184 ? -3.923 16.200 0.948 1.00 90.00 184 ASN A CA 1
ATOM 1476 C C . ASN A 1 184 ? -3.653 16.307 -0.559 1.00 90.00 184 ASN A C 1
ATOM 1478 O O . ASN A 1 184 ? -4.552 16.652 -1.318 1.00 90.00 184 ASN A O 1
ATOM 1482 N N . ALA A 1 185 ? -2.442 15.971 -1.009 1.00 90.06 185 ALA A N 1
ATOM 1483 C CA . ALA A 1 185 ? -2.102 15.997 -2.429 1.00 90.06 185 ALA A CA 1
ATOM 1484 C C . ALA A 1 185 ? -2.940 15.002 -3.248 1.00 90.06 185 ALA A C 1
ATOM 1486 O O . ALA A 1 185 ? -3.423 15.358 -4.320 1.00 90.06 185 ALA A O 1
ATOM 1487 N N . ARG A 1 186 ? -3.161 13.787 -2.727 1.00 92.00 186 ARG A N 1
ATOM 1488 C CA . ARG A 1 186 ? -4.013 12.782 -3.377 1.00 92.00 186 ARG A CA 1
ATOM 1489 C C . ARG A 1 186 ? -5.477 13.223 -3.420 1.00 92.00 186 ARG A C 1
ATOM 1491 O O . ARG A 1 186 ? -6.102 13.082 -4.454 1.00 92.00 186 ARG A O 1
ATOM 1498 N N . LEU A 1 187 ? -6.019 13.836 -2.369 1.00 90.94 187 LEU A N 1
ATOM 1499 C CA . LEU A 1 187 ? -7.383 14.381 -2.390 1.00 90.94 187 LEU A CA 1
ATOM 1500 C C . LEU A 1 187 ? -7.547 15.505 -3.418 1.00 90.94 187 LEU A C 1
ATOM 1502 O O . LEU A 1 187 ? -8.534 15.509 -4.144 1.00 90.94 187 LEU A O 1
ATOM 1506 N N . LYS A 1 188 ? -6.577 16.424 -3.519 1.00 90.25 188 LYS A N 1
ATOM 1507 C CA . LYS A 1 188 ? -6.582 17.477 -4.551 1.00 90.25 188 LYS A CA 1
ATOM 1508 C C . LYS A 1 188 ? -6.607 16.890 -5.958 1.00 90.25 188 LYS A C 1
ATOM 1510 O O . LYS A 1 188 ? -7.396 17.324 -6.784 1.00 90.25 188 LYS A O 1
ATOM 1515 N N . GLU A 1 189 ? -5.788 15.873 -6.199 1.00 90.69 189 GLU A N 1
ATOM 1516 C CA . GLU A 1 189 ? -5.777 15.149 -7.468 1.00 90.69 189 GLU A CA 1
ATOM 1517 C C . GLU A 1 189 ? -7.129 14.510 -7.795 1.00 90.69 189 GLU A C 1
ATOM 1519 O O . GLU A 1 189 ? -7.627 14.668 -8.902 1.00 90.69 189 GLU A O 1
ATOM 1524 N N . LEU A 1 190 ? -7.744 13.813 -6.838 1.00 90.81 190 LEU A N 1
ATOM 1525 C CA . LEU A 1 190 ? -9.036 13.160 -7.061 1.00 90.81 190 LEU A CA 1
ATOM 1526 C C . LEU A 1 190 ? -10.170 14.174 -7.275 1.00 90.81 190 LEU A C 1
ATOM 1528 O O . LEU A 1 190 ? -11.129 13.893 -7.985 1.00 90.81 190 LEU A O 1
ATOM 1532 N N . CYS A 1 191 ? -10.073 15.354 -6.666 1.00 89.50 191 CYS A N 1
ATOM 1533 C CA . CYS A 1 191 ? -11.021 16.444 -6.874 1.00 89.50 191 CYS A CA 1
ATOM 1534 C C . CYS A 1 191 ? -10.875 17.115 -8.248 1.00 89.50 191 CYS A C 1
ATOM 1536 O O . CYS A 1 191 ? -11.846 17.674 -8.755 1.00 89.50 191 CYS A O 1
ATOM 1538 N N . GLU A 1 192 ? -9.689 17.050 -8.856 1.00 88.12 192 GLU A N 1
ATOM 1539 C CA . GLU A 1 192 ? -9.379 17.665 -10.148 1.00 88.12 192 GLU A CA 1
ATOM 1540 C C . GLU A 1 192 ? -8.669 16.667 -11.089 1.00 88.12 192 GLU A C 1
ATOM 1542 O O . GLU A 1 192 ? -7.528 16.907 -11.489 1.00 88.12 192 GLU A O 1
ATOM 1547 N N . PRO A 1 193 ? -9.322 15.548 -11.470 1.00 86.00 193 PRO A N 1
ATOM 1548 C CA . PRO A 1 193 ? -8.660 14.417 -12.130 1.00 86.00 193 PRO A CA 1
ATOM 1549 C C . PRO A 1 193 ? -8.073 14.755 -13.508 1.00 86.00 193 PRO A C 1
ATOM 1551 O O . PRO A 1 193 ? -7.131 14.094 -13.944 1.00 86.00 193 PRO A O 1
ATOM 1554 N N . ASP A 1 194 ? -8.594 15.794 -14.169 1.00 86.12 194 ASP A N 1
ATOM 1555 C CA . ASP A 1 194 ? -8.126 16.272 -15.475 1.00 86.12 194 ASP A CA 1
ATOM 1556 C C . ASP A 1 194 ? -6.827 17.098 -15.392 1.00 86.12 194 ASP A C 1
ATOM 1558 O O . ASP A 1 194 ? -6.182 17.358 -16.412 1.00 86.12 194 ASP A O 1
ATOM 1562 N N . LYS A 1 195 ? -6.425 17.543 -14.193 1.00 85.88 195 LYS A N 1
ATOM 1563 C CA . LYS A 1 195 ? -5.182 18.292 -13.993 1.00 85.88 195 LYS A CA 1
ATOM 1564 C C . LYS A 1 195 ? -4.047 17.332 -13.676 1.00 85.88 195 LYS A C 1
ATOM 1566 O O . LYS A 1 195 ? -4.039 16.727 -12.615 1.00 85.88 195 LYS A O 1
ATOM 1571 N N . MET A 1 196 ? -3.036 17.290 -14.543 1.00 82.62 196 MET A N 1
ATOM 1572 C CA . MET A 1 196 ? -1.829 16.493 -14.312 1.00 82.62 196 MET A CA 1
ATOM 1573 C C . MET A 1 196 ? -1.137 16.902 -13.001 1.00 82.62 196 MET A C 1
ATOM 1575 O O . MET A 1 196 ? -0.568 17.992 -12.899 1.00 82.62 196 MET A O 1
ATOM 1579 N N . THR A 1 197 ? -1.165 16.016 -12.007 1.00 87.50 197 THR A N 1
ATOM 1580 C CA . THR A 1 197 ? -0.487 16.211 -10.717 1.00 87.50 197 THR A CA 1
ATOM 1581 C C . THR A 1 197 ? 0.877 15.522 -10.677 1.00 87.50 197 THR A C 1
ATOM 1583 O O . THR A 1 197 ? 1.211 14.689 -11.518 1.00 87.50 197 THR A O 1
ATOM 1586 N N . VAL A 1 198 ? 1.668 15.823 -9.641 1.00 89.00 198 VAL A N 1
ATOM 1587 C CA . VAL A 1 198 ? 2.973 15.178 -9.408 1.00 89.00 198 VAL A CA 1
ATOM 1588 C C . VAL A 1 198 ? 2.849 13.653 -9.289 1.00 89.00 198 VAL A C 1
ATOM 1590 O O . VAL A 1 198 ? 3.718 12.933 -9.778 1.00 89.00 198 VAL A O 1
ATOM 1593 N N . TYR A 1 199 ? 1.789 13.143 -8.654 1.00 91.38 199 TYR A N 1
ATOM 1594 C CA . TYR A 1 199 ? 1.624 11.700 -8.467 1.00 91.38 199 TYR A CA 1
ATOM 1595 C C . TYR A 1 199 ? 1.079 11.014 -9.722 1.00 91.38 199 TYR A C 1
ATOM 1597 O O . TYR A 1 199 ? 1.625 9.977 -10.088 1.00 91.38 199 TYR A O 1
ATOM 1605 N N . GLN A 1 200 ? 0.114 11.607 -10.435 1.00 90.31 200 GLN A N 1
ATOM 1606 C CA . GLN A 1 200 ? -0.320 11.091 -11.744 1.00 90.31 200 GLN A CA 1
ATOM 1607 C C . GLN A 1 200 ? 0.836 11.041 -12.738 1.00 90.31 200 GLN A C 1
ATOM 1609 O O . GLN A 1 200 ? 1.040 10.027 -13.405 1.00 90.31 200 GLN A O 1
ATOM 1614 N N . ASP A 1 201 ? 1.628 12.114 -12.809 1.00 92.62 201 ASP A N 1
ATOM 1615 C CA . ASP A 1 201 ? 2.771 12.166 -13.710 1.00 92.62 201 ASP A CA 1
ATOM 1616 C C . ASP A 1 201 ? 3.838 11.139 -13.310 1.00 92.62 201 ASP A C 1
ATOM 1618 O O . ASP A 1 201 ? 4.340 10.406 -14.160 1.00 92.62 201 ASP A O 1
ATOM 1622 N N . SER A 1 202 ? 4.115 10.993 -12.009 1.00 94.81 202 SER A N 1
ATOM 1623 C CA . SER A 1 202 ? 5.010 9.949 -11.498 1.00 94.81 202 SER A CA 1
ATOM 1624 C C . SER A 1 202 ? 4.530 8.541 -11.865 1.00 94.81 202 SER A C 1
ATOM 1626 O O . SER A 1 202 ? 5.336 7.727 -12.308 1.00 94.81 202 SER A O 1
ATOM 1628 N N . GLN A 1 203 ? 3.238 8.242 -11.720 1.00 95.44 203 GLN A N 1
ATOM 1629 C CA . GLN A 1 203 ? 2.661 6.939 -12.062 1.00 95.44 203 GLN A CA 1
ATOM 1630 C C . GLN A 1 203 ? 2.703 6.669 -13.570 1.00 95.44 203 GLN A C 1
ATOM 1632 O O . GLN A 1 203 ? 3.025 5.557 -13.998 1.00 95.44 203 GLN A O 1
ATOM 1637 N N . ARG A 1 204 ? 2.430 7.695 -14.386 1.00 94.94 204 ARG A N 1
ATOM 1638 C CA . ARG A 1 204 ? 2.538 7.639 -15.847 1.00 94.94 204 ARG A CA 1
ATOM 1639 C C . ARG A 1 204 ? 3.971 7.335 -16.275 1.00 94.94 204 ARG A C 1
ATOM 1641 O O . ARG A 1 204 ? 4.191 6.352 -16.979 1.00 94.94 204 ARG A O 1
ATOM 1648 N N . GLN A 1 205 ? 4.939 8.118 -15.796 1.00 94.88 205 GLN A N 1
ATOM 1649 C CA . GLN A 1 205 ? 6.361 7.904 -16.078 1.00 94.88 205 GLN A CA 1
ATOM 1650 C C . GLN A 1 205 ? 6.830 6.526 -15.599 1.00 94.88 205 GLN A C 1
ATOM 1652 O O . GLN A 1 205 ? 7.591 5.852 -16.295 1.00 94.88 205 GLN A O 1
ATOM 1657 N N . PHE A 1 206 ? 6.354 6.085 -14.432 1.00 95.69 206 PHE A N 1
ATOM 1658 C CA . PHE A 1 206 ? 6.670 4.773 -13.881 1.00 95.69 206 PHE A CA 1
ATOM 1659 C C . PHE A 1 206 ? 6.234 3.641 -14.810 1.00 95.69 206 PHE A C 1
ATOM 1661 O O . PHE A 1 206 ? 7.044 2.765 -15.130 1.00 95.69 206 PHE A O 1
ATOM 1668 N N . LYS A 1 207 ? 4.989 3.698 -15.297 1.00 96.75 207 LYS A N 1
ATOM 1669 C CA . LYS A 1 207 ? 4.459 2.739 -16.269 1.00 96.75 207 LYS A CA 1
ATOM 1670 C C . LYS A 1 207 ? 5.211 2.805 -17.601 1.00 96.75 207 LYS A C 1
ATOM 1672 O O . LYS A 1 207 ? 5.627 1.767 -18.102 1.00 96.75 207 LYS A O 1
ATOM 1677 N N . GLU A 1 208 ? 5.413 3.999 -18.158 1.00 95.19 208 GLU A N 1
ATOM 1678 C CA . GLU A 1 208 ? 6.126 4.189 -19.431 1.00 95.19 208 GLU A CA 1
ATOM 1679 C C . GLU A 1 208 ? 7.532 3.576 -19.377 1.00 95.19 208 GLU A C 1
ATOM 1681 O O . GLU A 1 208 ? 7.916 2.807 -20.258 1.00 95.19 208 GLU A O 1
ATOM 1686 N N . LYS A 1 209 ? 8.281 3.835 -18.301 1.00 92.12 209 LYS A N 1
ATOM 1687 C CA . LYS A 1 209 ? 9.599 3.228 -18.091 1.00 92.12 209 LYS A CA 1
ATOM 1688 C C . LYS A 1 209 ? 9.516 1.713 -17.904 1.00 92.12 209 LYS A C 1
ATOM 1690 O O . LYS A 1 209 ? 10.333 0.994 -18.474 1.00 92.12 209 LYS A O 1
ATOM 1695 N N . MET A 1 210 ? 8.537 1.201 -17.152 1.00 92.81 210 MET A N 1
ATOM 1696 C CA . MET A 1 210 ? 8.330 -0.249 -17.042 1.00 92.81 210 MET A CA 1
ATOM 1697 C C . MET A 1 210 ? 8.094 -0.903 -18.408 1.00 92.81 210 MET A C 1
ATOM 1699 O O . MET A 1 210 ? 8.609 -1.992 -18.652 1.00 92.81 210 MET A O 1
ATOM 1703 N N . ASP A 1 211 ? 7.345 -0.247 -19.295 1.00 94.06 211 ASP A N 1
ATOM 1704 C CA . ASP A 1 211 ? 7.072 -0.741 -20.646 1.00 94.06 211 ASP A CA 1
ATOM 1705 C C . ASP A 1 211 ? 8.348 -0.744 -21.507 1.00 94.06 211 ASP A C 1
ATOM 1707 O O . ASP A 1 211 ? 8.645 -1.744 -22.166 1.00 94.06 211 ASP A O 1
ATOM 1711 N N . VAL A 1 212 ? 9.156 0.323 -21.438 1.00 90.56 212 VAL A N 1
ATOM 1712 C CA . VAL A 1 212 ? 10.460 0.421 -22.128 1.00 90.56 212 VAL A CA 1
ATOM 1713 C C . VAL A 1 212 ? 11.404 -0.707 -21.705 1.00 90.56 212 VAL A C 1
ATOM 1715 O O . VAL A 1 212 ? 12.020 -1.359 -22.550 1.00 90.56 212 VAL A O 1
ATOM 1718 N N . TYR A 1 213 ? 11.491 -0.980 -20.402 1.00 85.69 213 TYR A N 1
ATOM 1719 C CA . TYR A 1 213 ? 12.393 -1.992 -19.850 1.00 85.69 213 TYR A CA 1
ATOM 1720 C C . TYR A 1 213 ? 11.720 -3.346 -19.605 1.00 85.69 213 TYR A C 1
ATOM 1722 O O . TYR A 1 213 ? 12.291 -4.183 -18.908 1.00 85.69 213 TYR A O 1
ATOM 1730 N N . LYS A 1 214 ? 10.546 -3.619 -20.196 1.00 86.94 214 LYS A N 1
ATOM 1731 C CA . LYS A 1 214 ? 9.763 -4.840 -19.931 1.00 86.94 214 LYS A CA 1
ATOM 1732 C C . LYS A 1 214 ? 10.587 -6.125 -20.020 1.00 86.94 214 LYS A C 1
ATOM 1734 O O . LYS A 1 214 ? 10.424 -7.017 -19.198 1.00 86.94 214 LYS A O 1
ATOM 1739 N N . ARG A 1 215 ? 11.494 -6.209 -20.998 1.00 83.69 215 ARG A N 1
ATOM 1740 C CA . ARG A 1 215 ? 12.365 -7.380 -21.224 1.00 83.69 215 ARG A CA 1
ATOM 1741 C C . ARG A 1 215 ? 13.356 -7.649 -20.087 1.00 83.69 215 ARG A C 1
ATOM 1743 O O . ARG A 1 215 ? 13.905 -8.741 -20.021 1.00 83.69 215 ARG A O 1
ATOM 1750 N N . LEU A 1 216 ? 13.613 -6.655 -19.243 1.00 78.38 216 LEU A N 1
ATOM 1751 C CA . LEU A 1 216 ? 14.541 -6.716 -18.115 1.00 78.38 216 LEU A CA 1
ATOM 1752 C C . LEU A 1 216 ? 13.815 -6.883 -16.770 1.00 78.38 216 LEU A C 1
ATOM 1754 O O . LEU A 1 216 ? 14.469 -7.063 -15.747 1.00 78.38 216 LEU A O 1
ATOM 1758 N N . ILE A 1 217 ? 12.480 -6.825 -16.757 1.00 81.00 217 ILE A N 1
ATOM 1759 C CA . ILE A 1 217 ? 11.651 -6.928 -15.552 1.00 81.00 217 ILE A CA 1
ATOM 1760 C C . ILE A 1 217 ? 10.935 -8.286 -15.567 1.00 81.00 217 ILE A C 1
ATOM 1762 O O . ILE A 1 217 ? 10.232 -8.572 -16.541 1.00 81.00 217 ILE A O 1
ATOM 1766 N N . PRO A 1 218 ? 11.028 -9.110 -14.503 1.00 81.75 218 PRO A N 1
ATOM 1767 C CA . PRO A 1 218 ? 10.281 -10.361 -14.434 1.00 81.75 218 PRO A CA 1
ATOM 1768 C C . PRO A 1 218 ? 8.787 -10.146 -14.626 1.00 81.75 218 PRO A C 1
ATOM 1770 O O . PRO A 1 218 ? 8.210 -9.193 -14.095 1.00 81.75 218 PRO A O 1
ATOM 1773 N N . ASP A 1 219 ? 8.146 -11.076 -15.329 1.00 86.31 219 ASP A N 1
ATOM 1774 C CA . ASP A 1 219 ? 6.717 -11.000 -15.628 1.00 86.31 219 ASP A CA 1
ATOM 1775 C C . ASP A 1 219 ? 5.873 -10.830 -14.368 1.00 86.31 219 ASP A C 1
ATOM 1777 O O . ASP A 1 219 ? 5.052 -9.916 -14.316 1.00 86.31 219 ASP A O 1
ATOM 1781 N N . ALA A 1 220 ? 6.164 -11.605 -13.323 1.00 78.12 220 ALA A N 1
ATOM 1782 C CA . ALA A 1 220 ? 5.501 -11.500 -12.029 1.00 78.12 220 ALA A CA 1
ATOM 1783 C C . ALA A 1 220 ? 5.539 -10.074 -11.449 1.00 78.12 220 ALA A C 1
ATOM 1785 O O . ALA A 1 220 ? 4.529 -9.543 -10.994 1.00 78.12 220 ALA A O 1
ATOM 1786 N N . ILE A 1 221 ? 6.690 -9.403 -11.513 1.00 82.25 221 ILE A N 1
ATOM 1787 C CA . ILE A 1 221 ? 6.862 -8.050 -10.963 1.00 82.25 221 ILE A CA 1
ATOM 1788 C C . ILE A 1 221 ? 6.124 -7.028 -11.818 1.00 82.25 221 ILE A C 1
ATOM 1790 O O . ILE A 1 221 ? 5.426 -6.160 -11.291 1.00 82.25 221 ILE A O 1
ATOM 1794 N N . TYR A 1 222 ? 6.249 -7.159 -13.136 1.00 90.00 222 TYR A N 1
ATOM 1795 C CA . TYR A 1 222 ? 5.584 -6.278 -14.079 1.00 90.00 222 TYR A CA 1
ATOM 1796 C C . TYR A 1 222 ? 4.058 -6.355 -13.938 1.00 90.00 222 TYR A C 1
ATOM 1798 O O . TYR A 1 222 ? 3.413 -5.329 -13.726 1.00 90.00 222 TYR A O 1
ATOM 1806 N N . TYR A 1 223 ? 3.478 -7.559 -13.980 1.00 90.25 223 TYR A N 1
ATOM 1807 C CA . TYR A 1 223 ? 2.029 -7.745 -13.890 1.00 90.25 223 TYR A CA 1
ATOM 1808 C C . TYR A 1 223 ? 1.476 -7.399 -12.504 1.00 90.25 223 TYR A C 1
ATOM 1810 O O . TYR A 1 223 ? 0.410 -6.789 -12.421 1.00 90.25 223 TYR A O 1
ATOM 1818 N N . ARG A 1 224 ? 2.214 -7.677 -11.419 1.00 87.06 224 ARG A N 1
ATOM 1819 C CA . ARG A 1 224 ? 1.854 -7.202 -10.072 1.00 87.06 224 ARG A CA 1
ATOM 1820 C C . ARG A 1 224 ? 1.762 -5.676 -10.025 1.00 87.06 224 ARG A C 1
ATOM 1822 O O . ARG A 1 224 ? 0.787 -5.131 -9.520 1.00 87.06 224 ARG A O 1
ATOM 1829 N N . ASN A 1 225 ? 2.766 -4.979 -10.555 1.00 91.00 225 ASN A N 1
ATOM 1830 C CA . ASN A 1 225 ? 2.793 -3.517 -10.550 1.00 91.00 225 ASN A CA 1
ATOM 1831 C C . ASN A 1 225 ? 1.692 -2.910 -11.440 1.00 91.00 225 ASN A C 1
ATOM 1833 O O . ASN A 1 225 ? 1.158 -1.862 -11.089 1.00 91.00 225 ASN A O 1
ATOM 1837 N N . LEU A 1 226 ? 1.300 -3.572 -12.538 1.00 94.56 226 LEU A N 1
ATOM 1838 C CA . LEU A 1 226 ? 0.116 -3.172 -13.308 1.00 94.56 226 LEU A CA 1
ATOM 1839 C C . LEU A 1 226 ? -1.173 -3.291 -12.486 1.00 94.56 226 LEU A C 1
ATOM 1841 O O . LEU A 1 226 ? -1.981 -2.367 -12.514 1.00 94.56 226 LEU A O 1
ATOM 1845 N N . CYS A 1 227 ? -1.337 -4.373 -11.716 1.00 87.69 227 CYS A N 1
ATOM 1846 C CA . CYS A 1 227 ? -2.476 -4.517 -10.806 1.00 87.69 227 CYS A CA 1
ATOM 1847 C C . CYS A 1 227 ? -2.491 -3.386 -9.768 1.00 87.69 227 CYS A C 1
ATOM 1849 O O . CYS A 1 227 ? -3.525 -2.769 -9.551 1.00 87.69 227 CYS A O 1
ATOM 1851 N N . PHE A 1 228 ? -1.339 -3.054 -9.174 1.00 90.94 228 PHE A N 1
ATOM 1852 C CA . PHE A 1 228 ? -1.244 -1.960 -8.202 1.00 90.94 228 PHE A CA 1
ATOM 1853 C C . PHE A 1 228 ? -1.565 -0.585 -8.795 1.00 90.94 228 PHE A C 1
ATOM 1855 O O . PHE A 1 228 ? -2.251 0.202 -8.149 1.00 90.94 228 PHE A O 1
ATOM 1862 N N . LEU A 1 229 ? -1.097 -0.295 -10.012 1.00 94.25 229 LEU A N 1
ATOM 1863 C CA . LEU A 1 229 ? -1.463 0.935 -10.718 1.00 94.25 229 LEU A CA 1
ATOM 1864 C C . LEU A 1 229 ? -2.970 0.998 -10.967 1.00 94.25 229 LEU A C 1
ATOM 1866 O O . LEU A 1 229 ? -3.575 2.048 -10.789 1.00 94.25 229 LEU A O 1
ATOM 1870 N N . GLU A 1 230 ? -3.577 -0.117 -11.369 1.00 91.88 230 GLU A N 1
ATOM 1871 C CA . GLU A 1 230 ? -5.011 -0.164 -11.636 1.00 91.88 230 GLU A CA 1
ATOM 1872 C C . GLU A 1 230 ? -5.841 -0.023 -10.356 1.00 91.88 230 GLU A C 1
ATOM 1874 O O . GLU A 1 230 ? -6.810 0.727 -10.345 1.00 91.88 230 GLU A O 1
ATOM 1879 N N . MET A 1 231 ? -5.412 -0.642 -9.254 1.00 87.38 231 MET A N 1
ATOM 1880 C CA . MET A 1 231 ? -6.027 -0.445 -7.939 1.00 87.38 231 MET A CA 1
ATOM 1881 C C . MET A 1 231 ? -5.967 1.018 -7.479 1.00 87.38 231 MET A C 1
ATOM 1883 O O . MET A 1 231 ? -6.955 1.532 -6.963 1.00 87.38 231 MET A O 1
ATOM 1887 N N . ASP A 1 232 ? -4.831 1.703 -7.660 1.00 92.00 232 ASP A N 1
ATOM 1888 C CA . ASP A 1 232 ? -4.694 3.112 -7.267 1.00 92.00 232 ASP A CA 1
ATOM 1889 C C . ASP A 1 232 ? -5.617 4.035 -8.084 1.00 92.00 232 ASP A C 1
ATOM 1891 O O . ASP A 1 232 ? -6.226 4.945 -7.524 1.00 92.00 232 ASP A O 1
ATOM 1895 N N . LYS A 1 233 ? -5.824 3.764 -9.381 1.00 90.62 233 LYS A N 1
ATOM 1896 C CA . LYS A 1 233 ? -6.773 4.538 -10.205 1.00 90.62 233 LYS A CA 1
ATOM 1897 C C . LYS A 1 233 ? -8.201 4.495 -9.673 1.00 90.62 233 LYS A C 1
ATOM 1899 O O . LYS A 1 233 ? -8.941 5.462 -9.846 1.00 90.62 233 LYS A O 1
ATOM 1904 N N . GLN A 1 234 ? -8.588 3.408 -9.007 1.00 88.50 234 GLN A N 1
ATOM 1905 C CA . GLN A 1 234 ? -9.932 3.275 -8.449 1.00 88.50 234 GLN A CA 1
ATOM 1906 C C . GLN A 1 234 ? -10.191 4.237 -7.289 1.00 88.50 234 GLN A C 1
ATOM 1908 O O . GLN A 1 234 ? -11.348 4.420 -6.924 1.00 88.50 234 GLN A O 1
ATOM 1913 N N . LEU A 1 235 ? -9.177 4.917 -6.733 1.00 89.25 235 LEU A N 1
ATOM 1914 C CA . LEU A 1 235 ? -9.391 5.882 -5.650 1.00 89.25 235 LEU A CA 1
ATOM 1915 C C . LEU A 1 235 ? -10.433 6.950 -5.974 1.00 89.25 235 LEU A C 1
ATOM 1917 O O . LEU A 1 235 ? -11.097 7.435 -5.058 1.00 89.25 235 LEU A O 1
ATOM 1921 N N . ILE A 1 236 ? -10.610 7.306 -7.245 1.00 88.06 236 ILE A N 1
ATOM 1922 C CA . ILE A 1 236 ? -11.600 8.302 -7.656 1.00 88.06 236 ILE A CA 1
ATOM 1923 C C . ILE A 1 236 ? -13.028 7.910 -7.262 1.00 88.06 236 ILE A C 1
ATOM 1925 O O . ILE A 1 236 ? -13.819 8.772 -6.878 1.00 88.06 236 ILE A O 1
ATOM 1929 N N . THR A 1 237 ? -13.345 6.612 -7.254 1.00 87.25 237 THR A N 1
ATOM 1930 C CA . THR A 1 237 ? -14.679 6.117 -6.890 1.00 87.25 237 THR A CA 1
ATOM 1931 C C . THR A 1 237 ? -14.990 6.361 -5.412 1.00 87.25 237 THR A C 1
ATOM 1933 O O . THR A 1 237 ? -16.151 6.549 -5.045 1.00 87.25 237 THR A O 1
ATOM 1936 N N . SER A 1 238 ? -13.958 6.476 -4.564 1.00 84.50 238 SER A N 1
ATOM 1937 C CA . SER A 1 238 ? -14.111 6.731 -3.126 1.00 84.50 238 SER A CA 1
ATOM 1938 C C . SER A 1 238 ? -14.770 8.079 -2.810 1.00 84.50 238 SER A C 1
ATOM 1940 O O . SER A 1 238 ? -15.406 8.229 -1.764 1.00 84.50 238 SER A O 1
ATOM 1942 N N . LEU A 1 239 ? -14.680 9.058 -3.721 1.00 87.69 239 LEU A N 1
ATOM 1943 C CA . LEU A 1 239 ? -15.282 10.378 -3.528 1.00 87.69 239 LEU A CA 1
ATOM 1944 C C . LEU A 1 239 ? -16.799 10.389 -3.735 1.00 87.69 239 LEU A C 1
ATOM 1946 O O . LEU A 1 239 ? -17.460 11.319 -3.262 1.00 87.69 239 LEU A O 1
ATOM 1950 N N . ALA A 1 240 ? -17.362 9.370 -4.392 1.00 86.38 240 ALA A N 1
ATOM 1951 C CA . ALA A 1 240 ? -18.770 9.342 -4.777 1.00 86.38 240 ALA A CA 1
ATOM 1952 C C . ALA A 1 240 ? -19.709 9.541 -3.577 1.00 86.38 240 ALA A C 1
ATOM 1954 O O . ALA A 1 240 ? -20.680 10.288 -3.666 1.00 86.38 240 ALA A O 1
ATOM 1955 N N . VAL A 1 241 ? -19.393 8.936 -2.427 1.00 85.06 241 VAL A N 1
ATOM 1956 C CA . VAL A 1 241 ? -20.196 9.069 -1.199 1.00 85.06 241 VAL A CA 1
ATOM 1957 C C . VAL A 1 241 ? -20.173 10.508 -0.676 1.00 85.06 241 VAL A C 1
ATOM 1959 O O . VAL A 1 241 ? -21.217 11.078 -0.360 1.00 85.06 241 VAL A O 1
ATOM 1962 N N . SER A 1 242 ? -18.996 11.134 -0.628 1.00 88.56 242 SER A N 1
ATOM 1963 C CA . SER A 1 242 ? -18.842 12.518 -0.165 1.00 88.56 242 SER A CA 1
ATOM 1964 C C . SER A 1 242 ? -19.558 13.507 -1.088 1.00 88.56 242 SER A C 1
ATOM 1966 O O . SER A 1 242 ? -20.201 14.444 -0.615 1.00 88.56 242 SER A O 1
ATOM 1968 N N . GLN A 1 243 ? -19.530 13.266 -2.398 1.00 88.94 243 GLN A N 1
ATOM 1969 C CA . GLN A 1 243 ? -20.203 14.100 -3.396 1.00 88.94 243 GLN A CA 1
ATOM 1970 C C . GLN A 1 243 ? -21.738 14.024 -3.331 1.00 88.94 243 GLN A C 1
ATOM 1972 O O . GLN A 1 243 ? -22.408 14.928 -3.825 1.00 88.94 243 GLN A O 1
ATOM 1977 N N . GLN A 1 244 ? -22.321 12.993 -2.711 1.00 91.44 244 GLN A N 1
ATOM 1978 C CA . GLN A 1 244 ? -23.779 12.853 -2.585 1.00 91.44 244 GLN A CA 1
ATOM 1979 C C . GLN A 1 244 ? -24.392 13.760 -1.512 1.00 91.44 244 GLN A C 1
ATOM 1981 O O . GLN A 1 244 ? -25.604 13.971 -1.506 1.00 91.44 244 GLN A O 1
ATOM 1986 N N . THR A 1 245 ? -23.582 14.320 -0.610 1.00 92.69 245 THR A N 1
ATOM 1987 C CA . THR A 1 245 ? -24.074 15.150 0.498 1.00 92.69 245 THR A CA 1
ATOM 1988 C C . THR A 1 245 ? -23.626 16.596 0.344 1.00 92.69 245 THR A C 1
ATOM 1990 O O . THR A 1 245 ? -22.505 16.863 -0.078 1.00 92.69 245 THR A O 1
ATOM 1993 N N . GLU A 1 246 ? -24.472 17.547 0.742 1.00 90.81 246 GLU A N 1
ATOM 1994 C CA . GLU A 1 246 ? -24.123 18.972 0.663 1.00 90.81 246 GLU A CA 1
ATOM 1995 C C . GLU A 1 246 ? -22.881 19.307 1.502 1.00 90.81 246 GLU A C 1
ATOM 1997 O O . GLU A 1 246 ? -21.968 19.988 1.044 1.00 90.81 246 GLU A O 1
ATOM 2002 N N . LYS A 1 247 ? -22.788 18.740 2.712 1.00 90.50 247 LYS A N 1
ATOM 2003 C CA . LYS A 1 247 ? -21.615 18.909 3.582 1.00 90.50 247 LYS A CA 1
ATOM 2004 C C . LYS A 1 247 ? -20.348 18.309 2.975 1.00 90.50 247 LYS A C 1
ATOM 2006 O O . LYS A 1 247 ? -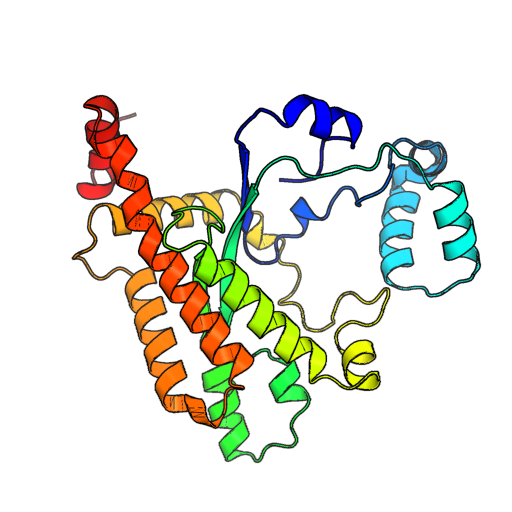19.284 18.904 3.100 1.00 90.50 247 LYS A O 1
ATOM 2011 N N . GLY A 1 248 ? -20.449 17.148 2.329 1.00 90.50 248 GLY A N 1
ATOM 2012 C CA . GLY A 1 248 ? -19.308 16.516 1.675 1.00 90.50 248 GLY A CA 1
ATOM 2013 C C . GLY A 1 248 ? -18.843 17.295 0.445 1.00 90.50 248 GLY A C 1
ATOM 2014 O O . GLY A 1 248 ? -17.643 17.494 0.288 1.00 90.50 248 GLY A O 1
ATOM 2015 N N . LYS A 1 249 ? -19.760 17.848 -0.360 1.00 89.88 249 LYS A N 1
ATOM 2016 C CA . LYS A 1 249 ? -19.410 18.772 -1.453 1.00 89.88 249 LYS A CA 1
ATOM 2017 C C . LYS A 1 249 ? -18.661 20.003 -0.942 1.00 89.88 249 LYS A C 1
ATOM 2019 O O . LYS A 1 249 ? -17.611 20.333 -1.482 1.00 89.88 249 LYS A O 1
ATOM 2024 N N . LEU A 1 250 ? -19.161 20.638 0.122 1.00 88.56 250 LEU A N 1
ATOM 2025 C CA . LEU A 1 250 ? -18.494 21.780 0.759 1.00 88.56 250 LEU A CA 1
ATOM 2026 C C . LEU A 1 250 ? -17.097 21.411 1.281 1.00 88.56 250 LEU A C 1
ATOM 2028 O O . LEU A 1 250 ? -16.152 22.172 1.099 1.00 88.56 250 LEU A O 1
ATOM 2032 N N . ALA A 1 251 ? -16.937 20.230 1.886 1.00 88.00 251 ALA A N 1
ATOM 2033 C CA . ALA A 1 251 ? -15.630 19.753 2.336 1.00 88.00 251 ALA A CA 1
ATOM 2034 C C . ALA A 1 251 ? -14.656 19.523 1.165 1.00 88.00 251 ALA A C 1
ATOM 2036 O O . ALA A 1 251 ? -13.474 19.839 1.278 1.00 88.00 251 ALA A O 1
ATOM 2037 N N . LEU A 1 252 ? -15.145 19.009 0.030 1.00 89.50 252 LEU A N 1
ATOM 2038 C CA . LEU A 1 252 ? -14.325 18.763 -1.158 1.00 89.50 252 LEU A CA 1
ATOM 2039 C C . LEU A 1 252 ? -13.895 20.055 -1.871 1.00 89.50 252 LEU A C 1
ATOM 2041 O O . LEU A 1 252 ? -12.787 20.098 -2.399 1.00 89.50 252 LEU A O 1
ATOM 2045 N N . GLN A 1 253 ? -14.695 21.130 -1.819 1.00 86.94 253 GLN A N 1
ATOM 2046 C CA . GLN A 1 253 ? -14.340 22.434 -2.410 1.00 86.94 253 GLN A CA 1
ATOM 2047 C C . GLN A 1 253 ? -13.002 22.987 -1.898 1.00 86.94 253 GLN A C 1
ATOM 2049 O O . GLN A 1 253 ? -12.255 23.590 -2.669 1.00 86.94 253 GLN A O 1
ATOM 2054 N N . HIS A 1 254 ? -12.653 22.728 -0.632 1.00 83.44 254 HIS A N 1
ATOM 2055 C CA . HIS A 1 254 ? -11.350 23.108 -0.074 1.00 83.44 254 HIS A CA 1
ATOM 2056 C C . HIS A 1 254 ? -10.172 22.545 -0.889 1.00 83.44 254 HIS A C 1
ATOM 2058 O O . HIS A 1 254 ? -9.139 23.199 -1.039 1.00 83.44 254 HIS A O 1
ATOM 2064 N N . TYR A 1 255 ? -10.335 21.344 -1.446 1.00 86.38 255 TYR A N 1
ATOM 2065 C CA . TYR A 1 255 ? -9.309 20.673 -2.235 1.00 86.38 255 TYR A CA 1
ATOM 2066 C C . TYR A 1 255 ? -9.322 21.087 -3.715 1.00 86.38 255 TYR A C 1
ATOM 2068 O O . TYR A 1 255 ? -8.274 20.998 -4.349 1.00 86.38 255 TYR A O 1
ATOM 2076 N N . CYS A 1 256 ? -10.445 21.585 -4.246 1.00 80.62 256 CYS A N 1
ATOM 2077 C CA . CYS A 1 256 ? -10.541 22.085 -5.625 1.00 80.62 256 CYS A CA 1
ATOM 2078 C C . CYS A 1 256 ? -9.974 23.507 -5.784 1.00 80.62 256 CYS A C 1
ATOM 2080 O O . CYS A 1 256 ? -9.245 23.798 -6.726 1.00 80.62 256 CYS A O 1
ATOM 2082 N N . ASP A 1 257 ? -10.299 24.412 -4.858 1.00 66.06 257 ASP A N 1
ATOM 2083 C CA . ASP A 1 257 ? -10.155 25.854 -5.110 1.00 66.06 257 ASP A CA 1
ATOM 2084 C C . ASP A 1 257 ? -8.789 26.431 -4.711 1.00 66.06 257 ASP A C 1
ATOM 2086 O O . ASP A 1 257 ? -8.526 27.617 -4.920 1.00 66.06 257 ASP A O 1
ATOM 2090 N N . GLY A 1 258 ? -7.925 25.638 -4.066 1.00 58.38 258 GLY A N 1
ATOM 2091 C CA . GLY A 1 258 ? -6.661 26.116 -3.493 1.00 58.38 258 GLY A CA 1
ATOM 2092 C C . GLY A 1 258 ? -6.826 27.203 -2.418 1.00 58.38 258 GLY A C 1
ATOM 2093 O O . GLY A 1 258 ? -5.829 27.749 -1.949 1.00 58.38 258 GLY A O 1
ATOM 2094 N N . LYS A 1 259 ? -8.064 27.524 -2.021 1.00 50.03 259 LYS A N 1
ATOM 2095 C CA . LYS A 1 259 ? -8.378 28.508 -0.988 1.00 50.03 259 LYS A CA 1
ATOM 2096 C C . LYS A 1 259 ? -8.230 27.864 0.384 1.00 50.03 259 LYS A C 1
ATOM 2098 O O . LYS A 1 259 ? -8.946 26.922 0.732 1.00 50.03 259 LYS A O 1
ATOM 2103 N N . GLU A 1 260 ? -7.303 28.396 1.171 1.00 47.09 260 GLU A N 1
ATOM 2104 C CA . GLU A 1 260 ? -7.268 28.141 2.606 1.00 47.09 260 GLU A CA 1
ATOM 2105 C C . GLU A 1 260 ? -8.583 28.640 3.214 1.00 47.09 260 GLU A C 1
ATOM 2107 O O . GLU A 1 260 ? -8.998 29.780 2.985 1.00 47.09 260 GLU A O 1
ATOM 2112 N N . LEU A 1 261 ? -9.279 27.763 3.940 1.00 42.78 261 LEU A N 1
ATOM 2113 C CA . LEU A 1 261 ? -10.404 28.189 4.761 1.00 42.78 261 LEU A CA 1
ATOM 2114 C C . LEU A 1 261 ? -9.840 29.105 5.856 1.00 42.78 261 LEU A C 1
ATOM 2116 O O . LEU A 1 261 ? -8.864 28.711 6.501 1.00 42.78 261 LEU A O 1
ATOM 2120 N N . PRO A 1 262 ? -10.405 30.303 6.078 1.00 38.16 262 PRO A N 1
ATOM 2121 C CA . PRO A 1 262 ? -10.029 31.095 7.235 1.00 38.16 262 PRO A CA 1
ATOM 2122 C C . PRO A 1 262 ? -10.392 30.293 8.489 1.00 38.16 262 PRO A C 1
ATOM 2124 O O . PRO A 1 262 ? -11.543 29.882 8.652 1.00 38.16 262 PRO A O 1
ATOM 2127 N N . VAL A 1 263 ? -9.377 30.020 9.310 1.00 40.72 263 VAL A N 1
ATOM 2128 C CA . VAL A 1 263 ? -9.518 29.416 10.643 1.00 40.72 263 VAL A CA 1
ATOM 2129 C C . VAL A 1 263 ? -10.112 30.439 11.601 1.00 40.72 263 VAL A C 1
ATOM 2131 O O . VAL A 1 263 ? -9.644 31.600 11.568 1.00 40.72 263 VAL A O 1
#

Foldseek 3Di:
DDFDFWPVRLVVCVVPADEDEDEELACRNCPPDQFPCVDPVCVPCVVVVSVVVLVQLADPDPVNVVVCVVRVDNGTGDDHHFYWYFYWAALAQPVVVVVDPDDPVVVVLVVVRRPLTATFTFGCPLDPVLVVLNVLLVVLVVVVVVPDDPVRCCQQVVRSDPGPRRPPNDNVSVDVVVVVVVVLQLLLCLLPVVDDGPRNVSLVVSLVSCVVCVVVGDPSSSSSVVSRSVNRVCVSVVLVVLVVDPVSVVVSVCSHPVDDDDD

Organism: NCBI:txid1389415

Sequence (263 aa):
MPRTLTRSAVQELSSIIHYRHVNEDDPVPSVPFEKDMDNSFFNYWTPAGYDWEIMKLVSPSPIVKAIKQATASQEIYLHHGKVVHFLKASACPEWLIAASNVSLIARLSAEEILSNTTKLYLIPELDKETEHLFAQAGEQQNALFDQLTPQEKDKLFAENKNPELKDKLSILNHFSSRYAGYINARLKELCEPDKMTVYQDSQRQFKEKMDVYKRLIPDAIYYRNLCFLEMDKQLITSLAVSQQTEKGKLALQHYCDGKELPV

Nearest PDB structures (foldseek):
  6vlt-assembly6_F  TM=2.317E-01  e=2.920E+00  Homo sapiens
  6gzc-assembly1_C  TM=2.131E-01  e=6.512E+00  Mus musculus

Radius of gyration: 21.58 Å; Cα contacts (8 Å, |Δi|>4): 300; chains: 1; bounding box: 52×55×57 Å

Secondary structure (DSSP, 8-state):
----EEHHHHHHTTTS--EEEEETT-SGGG-S-SS--SSHHHHHSHHHHHHHHHHHTT---HHHHHHHHHT--S--EE--SEEEEEEEEESS-HHHHHTS---HHHHHHHHHHHS-EEEEEE-TTS-TTTHHHHHHHHHHHHHHHHTS-HHHHHHHS-TT---TTSS---GGGG-HHHHHHHHHHHHHHHHSTTS--HHHHHHHHHHHHHHHTGGGS-HHHHHHHHHHHHHHHGGGGGGHHHHTSHHHHHHHHHHHS-PPPP-

pLDDT: mean 73.64, std 15.52, range [33.81, 96.75]